Protein AF-A0A2V7GLA1-F1 (afdb_monomer_lite)

Structure (mmCIF, N/CA/C/O backbone):
data_AF-A0A2V7GLA1-F1
#
_entry.id   AF-A0A2V7GLA1-F1
#
loop_
_atom_site.group_PDB
_atom_site.id
_atom_site.type_symbol
_atom_site.label_atom_id
_atom_site.label_alt_id
_atom_site.label_comp_id
_atom_site.label_asym_id
_atom_site.label_entity_id
_atom_site.label_seq_id
_atom_site.pdbx_PDB_ins_code
_atom_site.Cartn_x
_atom_site.Cartn_y
_atom_site.Cartn_z
_atom_site.occupancy
_atom_site.B_iso_or_equiv
_atom_site.auth_seq_id
_atom_site.auth_comp_id
_atom_site.auth_asym_id
_atom_site.auth_atom_id
_atom_site.pdbx_PDB_model_num
ATOM 1 N N . MET A 1 1 ? 6.932 10.288 25.161 1.00 68.88 1 MET A N 1
ATOM 2 C CA . MET A 1 1 ? 7.244 11.330 26.151 1.00 68.88 1 MET A CA 1
ATOM 3 C C . MET A 1 1 ? 7.128 10.768 27.558 1.00 68.88 1 MET A C 1
ATOM 5 O O . MET A 1 1 ? 6.340 9.850 27.778 1.00 68.88 1 MET A O 1
ATOM 9 N N . CYS A 1 2 ? 7.901 11.312 28.491 1.00 70.06 2 CYS A N 1
ATOM 10 C CA . CYS A 1 2 ? 7.874 10.921 29.894 1.00 70.06 2 CYS A CA 1
ATOM 11 C C . CYS A 1 2 ? 6.612 11.414 30.596 1.00 70.06 2 CYS A C 1
ATOM 13 O O . CYS A 1 2 ? 6.339 12.617 30.627 1.00 70.06 2 CYS A O 1
ATOM 15 N N . VAL A 1 3 ? 5.863 10.483 31.183 1.00 75.56 3 VAL A N 1
ATOM 16 C CA . VAL A 1 3 ? 4.737 10.765 32.071 1.00 75.56 3 VAL A CA 1
ATOM 17 C C . VAL A 1 3 ? 5.233 10.663 33.508 1.00 75.56 3 VAL A C 1
ATOM 19 O O . VAL A 1 3 ? 5.469 9.574 34.035 1.00 75.56 3 VAL A O 1
ATOM 22 N N . GLY A 1 4 ? 5.417 11.830 34.123 1.00 68.12 4 GLY A N 1
ATOM 23 C CA . GLY A 1 4 ? 6.021 11.967 35.446 1.00 68.12 4 GLY A CA 1
ATOM 24 C C . GLY A 1 4 ? 7.553 11.956 35.421 1.00 68.12 4 GLY A C 1
ATOM 25 O O . GLY A 1 4 ? 8.177 11.864 34.363 1.00 68.12 4 GLY A O 1
ATOM 26 N N . GLY A 1 5 ? 8.146 12.068 36.609 1.00 74.38 5 GLY A N 1
ATOM 27 C CA . GLY A 1 5 ? 9.595 12.149 36.798 1.00 74.38 5 GLY A CA 1
ATOM 28 C C . GLY A 1 5 ? 10.203 13.515 36.469 1.00 74.38 5 GLY A C 1
ATOM 29 O O . GLY A 1 5 ? 9.518 14.445 36.040 1.00 74.38 5 GLY A O 1
ATOM 30 N N . SER A 1 6 ? 11.516 13.631 36.670 1.00 73.44 6 SER A N 1
ATOM 31 C CA . SER A 1 6 ? 12.275 14.878 36.463 1.00 73.44 6 SER A CA 1
ATOM 32 C C . SER A 1 6 ? 12.341 15.320 34.997 1.00 73.44 6 SER A C 1
ATOM 34 O O . SER A 1 6 ? 12.607 16.484 34.719 1.00 73.44 6 SER A O 1
ATOM 36 N N . ASN A 1 7 ? 12.065 14.398 34.070 1.00 55.84 7 ASN A N 1
ATOM 37 C CA . ASN A 1 7 ? 12.053 14.627 32.625 1.00 55.84 7 ASN A CA 1
ATOM 38 C C . ASN A 1 7 ? 10.624 14.666 32.051 1.00 55.84 7 ASN A C 1
ATOM 40 O O . ASN A 1 7 ? 10.439 14.420 30.860 1.00 55.84 7 ASN A O 1
ATOM 44 N N . ALA A 1 8 ? 9.606 14.940 32.878 1.00 61.25 8 ALA A N 1
ATOM 45 C CA . ALA A 1 8 ? 8.210 14.995 32.444 1.00 61.25 8 ALA A CA 1
ATOM 46 C C . ALA A 1 8 ? 8.025 15.906 31.213 1.00 61.25 8 ALA A C 1
ATOM 48 O O . ALA A 1 8 ? 8.490 17.043 31.189 1.00 61.25 8 ALA A O 1
ATOM 49 N N . GLY A 1 9 ? 7.346 15.391 30.183 1.00 48.53 9 GLY A N 1
ATOM 50 C CA . GLY A 1 9 ? 7.124 16.094 28.913 1.00 48.53 9 GLY A CA 1
ATOM 51 C C . GLY A 1 9 ? 8.254 15.971 27.880 1.00 48.53 9 GLY A C 1
ATOM 52 O O . GLY A 1 9 ? 8.037 16.304 26.718 1.00 48.53 9 GLY A O 1
ATOM 53 N N . LEU A 1 10 ? 9.428 15.437 28.239 1.00 49.00 10 LEU A N 1
ATOM 54 C CA . LEU A 1 10 ? 10.520 15.195 27.288 1.00 49.00 10 LEU A CA 1
ATOM 55 C C . LEU A 1 10 ? 10.332 13.879 26.520 1.00 49.00 10 LEU A C 1
ATOM 57 O O . LEU A 1 10 ? 9.675 12.942 26.986 1.00 49.00 10 LEU A O 1
ATOM 61 N N . GLY A 1 11 ? 10.895 13.814 25.310 1.00 52.03 11 GLY A N 1
ATOM 62 C CA . GLY A 1 11 ? 10.943 12.594 24.501 1.00 52.03 11 GLY A CA 1
ATOM 63 C C . GLY A 1 11 ? 11.682 11.466 25.226 1.00 52.03 11 GLY A C 1
ATOM 64 O O . GLY A 1 11 ? 12.613 11.716 25.982 1.00 52.03 11 GLY A O 1
ATOM 65 N N . CYS A 1 12 ? 11.246 10.229 25.014 1.00 56.47 12 CYS A N 1
ATOM 66 C CA . CYS A 1 12 ? 11.814 9.053 25.664 1.00 56.47 12 CYS A CA 1
ATOM 67 C C . CYS A 1 12 ? 11.643 7.836 24.757 1.00 56.47 12 CYS A C 1
ATOM 69 O O . CYS A 1 12 ? 10.681 7.776 23.984 1.00 56.47 12 CYS A O 1
ATOM 71 N N . THR A 1 13 ? 12.556 6.879 24.880 1.00 57.47 13 THR A N 1
ATOM 72 C CA . THR A 1 13 ? 12.498 5.592 24.175 1.00 57.47 13 THR A CA 1
ATOM 73 C C . THR A 1 13 ? 12.225 4.455 25.159 1.00 57.47 13 THR A C 1
ATOM 75 O O . THR A 1 13 ? 11.619 3.453 24.795 1.00 57.47 13 THR A O 1
ATOM 78 N N . THR A 1 14 ? 12.637 4.621 26.419 1.00 63.09 14 THR A N 1
ATOM 79 C CA . THR A 1 14 ? 12.420 3.668 27.514 1.00 63.09 14 THR A CA 1
ATOM 80 C C . THR A 1 14 ? 12.137 4.396 28.831 1.00 63.09 14 THR A C 1
ATOM 82 O O . THR A 1 14 ? 12.487 5.566 28.983 1.00 63.09 14 THR A O 1
ATOM 85 N N . ASP A 1 15 ? 11.531 3.717 29.813 1.00 70.12 15 ASP A N 1
ATOM 86 C CA . ASP A 1 15 ? 11.221 4.293 31.139 1.00 70.12 15 ASP A CA 1
ATOM 87 C C . ASP A 1 15 ? 12.460 4.853 31.859 1.00 70.12 15 ASP A C 1
ATOM 89 O O . ASP A 1 15 ? 12.358 5.804 32.634 1.00 70.12 15 ASP A O 1
ATOM 93 N N . ALA A 1 16 ? 13.645 4.305 31.569 1.00 75.44 16 ALA A N 1
ATOM 94 C CA . ALA A 1 16 ? 14.909 4.763 32.139 1.00 75.44 16 ALA A CA 1
ATOM 95 C C . ALA A 1 16 ? 15.241 6.218 31.759 1.00 75.44 16 ALA A C 1
ATOM 97 O O . ALA A 1 16 ? 15.854 6.938 32.550 1.00 75.44 16 ALA A O 1
ATOM 98 N N . ASP A 1 17 ? 14.768 6.680 30.599 1.00 67.06 17 ASP A N 1
ATOM 99 C CA . ASP A 1 17 ? 14.947 8.060 30.135 1.00 67.06 17 ASP A CA 1
ATOM 100 C C . ASP A 1 17 ? 14.122 9.052 30.976 1.00 67.06 17 ASP A C 1
ATOM 102 O O . ASP A 1 17 ? 14.386 10.256 30.992 1.00 67.06 17 ASP A O 1
ATOM 106 N N . CYS A 1 18 ? 13.134 8.544 31.719 1.00 62.94 18 CYS A N 1
ATOM 107 C CA . CYS A 1 18 ? 12.130 9.335 32.412 1.00 62.94 18 CYS A CA 1
ATOM 108 C C . CYS A 1 18 ? 12.375 9.533 33.903 1.00 62.94 18 CYS A C 1
ATOM 110 O O . CYS A 1 18 ? 11.461 9.987 34.578 1.00 62.94 18 CYS A O 1
ATOM 112 N N . GLN A 1 19 ? 13.579 9.240 34.413 1.00 76.19 19 GLN A N 1
ATOM 113 C CA . GLN A 1 19 ? 14.076 9.589 35.760 1.00 76.19 19 GLN A CA 1
ATOM 114 C C . GLN A 1 19 ? 12.966 9.778 36.821 1.00 76.19 19 GLN A C 1
ATOM 116 O O . GLN A 1 19 ? 12.700 10.891 37.284 1.00 76.19 19 GLN A O 1
ATOM 121 N N . GLY A 1 20 ? 12.283 8.678 37.163 1.00 70.31 20 GLY A N 1
ATOM 122 C CA . GLY A 1 20 ? 11.154 8.662 38.107 1.00 70.31 20 GLY A CA 1
ATOM 123 C C . GLY A 1 20 ? 9.754 8.722 37.474 1.00 70.31 20 GLY A C 1
ATOM 124 O O . GLY A 1 20 ? 8.773 8.864 38.198 1.00 70.31 20 GLY A O 1
ATOM 125 N N . GLY A 1 21 ? 9.654 8.618 36.150 1.00 77.44 21 GLY A N 1
ATOM 126 C CA . GLY A 1 21 ? 8.416 8.539 35.374 1.00 77.44 21 GLY A CA 1
ATOM 127 C C . GLY A 1 21 ? 8.359 7.301 34.481 1.00 77.44 21 GLY A C 1
ATOM 128 O O . GLY A 1 21 ? 9.289 6.501 34.444 1.00 77.44 21 GLY A O 1
ATOM 129 N N . THR A 1 22 ? 7.259 7.161 33.744 1.00 75.50 22 THR A N 1
ATOM 130 C CA . THR A 1 22 ? 7.084 6.112 32.725 1.00 75.50 22 THR A CA 1
ATOM 131 C C . THR A 1 22 ? 7.216 6.711 31.335 1.00 75.50 22 THR A C 1
ATOM 133 O O . THR A 1 22 ? 6.679 7.782 31.040 1.00 75.50 22 THR A O 1
ATOM 136 N N . CYS A 1 23 ? 7.943 6.028 30.466 1.00 59.75 23 CYS A N 1
ATOM 137 C CA . CYS A 1 23 ? 8.051 6.386 29.076 1.00 59.75 23 CYS A CA 1
ATOM 138 C C . CYS A 1 23 ? 6.861 5.847 28.302 1.00 59.75 23 CYS A C 1
ATOM 140 O O . CYS A 1 23 ? 6.688 4.647 28.108 1.00 59.75 23 CYS A O 1
ATOM 142 N N . ARG A 1 24 ? 6.059 6.768 27.778 1.00 66.50 24 ARG A N 1
ATOM 143 C CA . ARG A 1 24 ? 5.068 6.436 26.762 1.00 66.50 24 ARG A CA 1
ATOM 144 C C . ARG A 1 24 ? 5.698 6.702 25.409 1.00 66.50 24 ARG A C 1
ATOM 146 O O . ARG A 1 24 ? 5.876 7.868 25.044 1.00 66.50 24 ARG A O 1
ATOM 153 N N . THR A 1 25 ? 6.075 5.654 24.681 1.00 48.81 25 THR A N 1
ATOM 154 C CA . THR A 1 25 ? 6.610 5.741 23.314 1.00 48.81 25 THR A CA 1
ATOM 155 C C . THR A 1 25 ? 5.490 6.109 22.347 1.00 48.81 25 THR A C 1
ATOM 157 O O . THR A 1 25 ? 4.971 5.317 21.571 1.00 48.81 25 THR A O 1
ATOM 160 N N . LEU A 1 26 ? 5.097 7.372 22.424 1.00 46.88 26 LEU A N 1
ATOM 161 C CA . LEU A 1 26 ? 4.242 8.018 21.454 1.00 46.88 26 LEU A CA 1
ATOM 162 C C . LEU A 1 26 ? 5.047 8.165 20.166 1.00 46.88 26 LEU A C 1
ATOM 164 O O . LEU A 1 26 ? 5.635 9.215 19.910 1.00 46.88 26 LEU A O 1
ATOM 168 N N . ILE A 1 27 ? 5.014 7.148 19.310 1.00 47.16 27 ILE A N 1
ATOM 169 C CA . ILE A 1 27 ? 4.865 7.457 17.892 1.00 47.16 27 ILE A CA 1
ATOM 170 C C . ILE A 1 27 ? 3.457 8.053 17.794 1.00 47.16 27 ILE A C 1
ATOM 172 O O . ILE A 1 27 ? 2.490 7.360 17.506 1.00 47.16 27 ILE A O 1
ATOM 176 N N . GLN A 1 28 ? 3.313 9.331 18.148 1.00 46.75 28 GLN A N 1
ATOM 177 C CA . GLN A 1 28 ? 2.111 10.098 17.857 1.00 46.75 28 GLN A CA 1
ATOM 178 C C . GLN A 1 28 ? 2.522 11.100 16.781 1.00 46.75 28 GLN A C 1
ATOM 180 O O . GLN A 1 28 ? 2.906 12.227 17.090 1.00 46.75 28 GLN A O 1
ATOM 185 N N . PRO A 1 29 ? 2.567 10.650 15.513 1.00 48.03 29 PRO A N 1
ATOM 186 C CA . PRO A 1 29 ? 3.169 11.407 14.425 1.00 48.03 29 PRO A CA 1
ATOM 187 C C . PRO A 1 29 ? 2.307 12.604 14.006 1.00 48.03 29 PRO A C 1
ATOM 189 O O . PRO A 1 29 ? 2.792 13.465 13.274 1.00 48.03 29 PRO A O 1
ATOM 192 N N . CYS A 1 30 ? 1.071 12.714 14.511 1.00 56.19 30 CYS A N 1
ATOM 193 C CA . CYS A 1 30 ? 0.232 13.887 14.303 1.00 56.19 30 CYS A CA 1
ATOM 194 C C . CYS A 1 30 ? -0.265 14.473 15.639 1.00 56.19 30 CYS A C 1
ATOM 196 O O . CYS A 1 30 ? -0.464 13.741 16.615 1.00 56.19 30 CYS A O 1
ATOM 198 N N . PRO A 1 31 ? -0.497 15.792 15.693 1.00 66.06 31 PRO A N 1
ATOM 199 C CA . PRO A 1 31 ? -1.112 16.442 16.841 1.00 66.06 31 PRO A CA 1
ATOM 200 C C . PRO A 1 31 ? -2.480 15.841 17.206 1.00 66.06 31 PRO A C 1
ATOM 202 O O . PRO A 1 31 ? -3.269 15.444 16.344 1.00 66.06 31 PRO A O 1
ATOM 205 N N . ILE A 1 32 ? -2.773 15.766 18.504 1.00 69.75 32 ILE A N 1
ATOM 206 C CA . ILE A 1 32 ? -4.071 15.309 19.017 1.00 69.75 32 ILE A CA 1
ATOM 207 C C . ILE A 1 32 ? -4.946 16.485 19.401 1.00 69.75 32 ILE A C 1
ATOM 209 O O . ILE A 1 32 ? -4.456 17.536 19.811 1.00 69.75 32 ILE A O 1
ATOM 213 N N . CYS A 1 33 ? -6.252 16.251 19.330 1.00 70.38 33 CYS A N 1
ATOM 214 C CA . CYS A 1 33 ? -7.207 17.079 20.035 1.00 70.38 33 CYS A CA 1
ATOM 215 C C . CYS A 1 33 ? -7.353 16.563 21.463 1.00 70.38 33 CYS A C 1
ATOM 217 O O . CYS A 1 33 ? -7.830 15.445 21.682 1.00 70.38 33 CYS A O 1
ATOM 219 N N . ASN A 1 34 ? -6.937 17.365 22.431 1.00 69.62 34 ASN A N 1
ATOM 220 C CA . ASN A 1 34 ? -7.008 17.001 23.831 1.00 69.62 34 ASN A CA 1
ATOM 221 C C . ASN A 1 34 ? -8.464 16.988 24.299 1.00 69.62 34 ASN A C 1
ATOM 223 O O . ASN A 1 34 ? -9.161 18.001 24.258 1.00 69.62 34 ASN A O 1
ATOM 227 N N . ALA A 1 35 ? -8.932 15.839 24.781 1.00 65.31 35 ALA A N 1
ATOM 228 C CA . ALA A 1 35 ? -10.316 15.691 25.217 1.00 65.31 35 ALA A CA 1
ATOM 229 C C . ALA A 1 35 ? -10.671 16.529 26.461 1.00 65.31 35 ALA A C 1
ATOM 231 O O . ALA A 1 35 ? -11.848 16.804 26.680 1.00 65.31 35 ALA A O 1
ATOM 232 N N . ALA A 1 36 ? -9.687 16.935 27.271 1.00 67.31 36 ALA A N 1
ATOM 233 C CA . ALA A 1 36 ? -9.908 17.759 28.457 1.00 67.31 36 ALA A CA 1
ATOM 234 C C . ALA A 1 36 ? -9.980 19.256 28.126 1.00 67.31 36 ALA A C 1
ATOM 236 O O . ALA A 1 36 ? -10.796 19.968 28.706 1.00 67.31 36 ALA A O 1
ATOM 237 N N . THR A 1 37 ? -9.150 19.737 27.198 1.00 71.88 37 THR A N 1
ATOM 238 C CA . THR A 1 37 ? -9.088 21.166 26.843 1.00 71.88 37 THR A CA 1
ATOM 239 C C . THR A 1 37 ? -9.876 21.505 25.577 1.00 71.88 37 THR A C 1
ATOM 241 O O . THR A 1 37 ? -10.136 22.677 25.326 1.00 71.88 37 THR A O 1
ATOM 244 N N . SER A 1 38 ? -10.294 20.498 24.799 1.00 75.31 38 SER A N 1
ATOM 245 C CA . SER A 1 38 ? -10.874 20.659 23.454 1.00 75.31 38 SER A CA 1
ATOM 246 C C . SER A 1 38 ? -9.998 21.518 22.534 1.00 75.31 38 SER A C 1
ATOM 248 O O . SER A 1 38 ? -10.507 22.266 21.698 1.00 75.31 38 SER A O 1
ATOM 250 N N . ALA A 1 39 ? -8.677 21.426 22.717 1.00 75.81 39 ALA A N 1
ATOM 251 C CA . ALA A 1 39 ? -7.679 22.173 21.967 1.00 75.81 39 ALA A CA 1
ATOM 252 C C . ALA A 1 39 ? -6.570 21.253 21.438 1.00 75.81 39 ALA A C 1
ATOM 254 O O . ALA A 1 39 ? -6.338 20.166 21.977 1.00 75.81 39 ALA A O 1
ATOM 255 N N . CYS A 1 40 ? -5.911 21.671 20.359 1.00 72.81 40 CYS A N 1
ATOM 256 C CA . CYS A 1 40 ? -4.818 20.904 19.772 1.00 72.81 40 CYS A CA 1
ATOM 257 C C . CYS A 1 40 ? -3.540 21.018 20.606 1.00 72.81 40 CYS A C 1
ATOM 259 O O . CYS A 1 40 ? -3.059 22.126 20.845 1.00 72.81 40 CYS A O 1
ATOM 261 N N . ASP A 1 41 ? -2.933 19.880 20.943 1.00 70.56 41 ASP A N 1
ATOM 262 C CA . ASP A 1 41 ? -1.672 19.810 21.704 1.00 70.56 41 ASP A CA 1
ATOM 263 C C . ASP A 1 41 ? -0.423 19.907 20.793 1.00 70.56 41 ASP A C 1
ATOM 265 O O . ASP A 1 41 ? 0.652 19.409 21.129 1.00 70.56 41 ASP A O 1
ATOM 269 N N . GLY A 1 42 ? -0.558 20.501 19.600 1.00 68.12 42 GLY A N 1
ATOM 270 C CA . GLY A 1 42 ? 0.562 20.757 18.692 1.00 68.12 42 GLY A CA 1
ATOM 271 C C . GLY A 1 42 ? 0.165 21.056 17.244 1.00 68.12 42 GLY A C 1
ATOM 272 O O . GLY A 1 42 ? -1.011 21.058 16.874 1.00 68.12 42 GLY A O 1
ATOM 273 N N . GLY A 1 43 ? 1.182 21.266 16.404 1.00 65.69 43 GLY A N 1
ATOM 274 C CA . GLY A 1 43 ? 1.023 21.598 14.986 1.00 65.69 43 GLY A CA 1
ATOM 275 C C . GLY A 1 43 ? 0.624 23.058 14.741 1.00 65.69 43 GLY A C 1
ATOM 276 O O . GLY A 1 43 ? 0.601 23.864 15.665 1.00 65.69 43 GLY A O 1
ATOM 277 N N . PRO A 1 44 ? 0.297 23.430 13.491 1.00 69.06 44 PRO A N 1
ATOM 278 C CA . PRO A 1 44 ? -0.098 24.797 13.139 1.00 69.06 44 PRO A CA 1
ATOM 279 C C . PRO A 1 44 ? -1.351 25.303 13.866 1.00 69.06 44 PRO A C 1
ATOM 281 O O . PRO A 1 44 ? -1.559 26.510 13.941 1.00 69.06 44 PRO A O 1
ATOM 284 N N . ASN A 1 45 ? -2.166 24.384 14.392 1.00 68.56 45 ASN A N 1
ATOM 285 C CA . ASN A 1 45 ? -3.386 24.687 15.134 1.00 68.56 45 ASN A CA 1
ATOM 286 C C . ASN A 1 45 ? -3.202 24.566 16.656 1.00 68.56 45 ASN A C 1
ATOM 288 O O . ASN A 1 45 ? -4.200 24.453 17.359 1.00 68.56 45 ASN A O 1
ATOM 292 N N . GLU A 1 46 ? -1.970 24.563 17.179 1.00 74.75 46 GLU A N 1
ATOM 293 C CA . GLU A 1 46 ? -1.716 24.489 18.624 1.00 74.75 46 GLU A CA 1
ATOM 294 C C . GLU A 1 46 ? -2.571 25.503 19.407 1.00 74.75 46 GLU A C 1
ATOM 296 O O . GLU A 1 46 ? -2.618 26.691 19.083 1.00 74.75 46 GLU A O 1
ATOM 301 N N . GLY A 1 47 ? -3.296 25.015 20.419 1.00 70.00 47 GLY A N 1
ATOM 302 C CA . GLY A 1 47 ? -4.199 25.822 21.243 1.00 70.00 47 GLY A CA 1
ATOM 303 C C . GLY A 1 47 ? -5.521 26.236 20.578 1.00 70.00 47 GLY A C 1
ATOM 304 O O . GLY A 1 47 ? -6.380 26.801 21.257 1.00 70.00 47 GLY A O 1
ATOM 305 N N . LEU A 1 48 ? -5.728 25.950 19.288 1.00 77.75 48 LEU A N 1
ATOM 306 C CA . LEU A 1 48 ? -7.007 26.181 18.616 1.00 77.75 48 LEU A CA 1
ATOM 307 C C . LEU A 1 48 ? -8.018 25.091 18.962 1.00 77.75 48 LEU A C 1
ATOM 309 O O . LEU A 1 48 ? -7.663 23.948 19.255 1.00 77.75 48 LEU A O 1
ATOM 313 N N . THR A 1 49 ? -9.295 25.468 18.912 1.00 80.25 49 THR A N 1
ATOM 314 C CA . THR A 1 49 ? -10.414 24.579 19.221 1.00 80.25 49 THR A CA 1
ATOM 315 C C . THR A 1 49 ? -10.485 23.423 18.229 1.00 80.25 49 THR A C 1
ATOM 317 O O . THR A 1 49 ? -10.393 23.627 17.021 1.00 80.25 49 THR A O 1
ATOM 320 N N . CYS A 1 50 ? -10.700 22.218 18.741 1.00 72.56 50 CYS A N 1
ATOM 321 C CA . CYS A 1 50 ? -10.798 20.997 17.954 1.00 72.56 50 CYS A CA 1
ATOM 322 C C . CYS A 1 50 ? -11.857 20.055 18.533 1.00 72.56 50 CYS A C 1
ATOM 324 O O . CYS A 1 50 ? -12.267 20.178 19.690 1.00 72.56 50 CYS A O 1
ATOM 326 N N . THR A 1 51 ? -12.272 19.073 17.737 1.00 74.62 51 THR A N 1
ATOM 327 C CA . THR A 1 51 ? -13.189 18.014 18.153 1.00 74.62 51 THR A CA 1
ATOM 328 C C . THR A 1 51 ? -12.407 16.723 18.424 1.00 74.62 51 THR A C 1
ATOM 330 O O . THR A 1 51 ? -11.724 16.207 17.530 1.00 74.62 51 THR A O 1
ATOM 333 N N . PRO A 1 52 ? -12.482 16.152 19.639 1.00 63.41 52 PRO A N 1
ATOM 334 C CA . PRO A 1 52 ? -11.871 14.857 19.928 1.00 63.41 52 PRO A CA 1
ATOM 335 C C . PRO A 1 52 ? -12.560 13.731 19.139 1.00 63.41 52 PRO A C 1
ATOM 337 O O . PRO A 1 52 ? -13.776 13.562 19.230 1.00 63.41 52 PRO A O 1
ATOM 340 N N . VAL A 1 53 ? -11.787 12.936 18.387 1.00 56.00 53 VAL A N 1
ATOM 341 C CA . VAL A 1 53 ? -12.313 11.895 17.471 1.00 56.00 53 VAL A CA 1
ATOM 342 C C . VAL A 1 53 ? -12.854 10.664 18.221 1.00 56.00 53 VAL A C 1
ATOM 344 O O . VAL A 1 53 ? -13.711 9.947 17.712 1.00 56.00 53 VAL A O 1
ATOM 347 N N . VAL A 1 54 ? -12.445 10.445 19.476 1.00 53.03 54 VAL A N 1
ATOM 348 C CA . VAL A 1 54 ? -13.074 9.473 20.387 1.00 53.03 54 VAL A CA 1
ATOM 349 C C . VAL A 1 54 ? -13.229 10.064 21.785 1.00 53.03 54 VAL A C 1
ATOM 351 O O . VAL A 1 54 ? -12.325 10.697 22.321 1.00 53.03 54 VAL A O 1
ATOM 354 N N . LYS A 1 55 ? -14.381 9.801 22.413 1.00 44.31 55 LYS A N 1
ATOM 355 C CA . LYS A 1 55 ? -14.643 10.136 23.826 1.00 44.31 55 LYS A CA 1
ATOM 356 C C . LYS A 1 55 ? -14.005 9.143 24.811 1.00 44.31 55 LYS A C 1
ATOM 358 O O . LYS A 1 55 ? -14.095 9.352 26.017 1.00 44.31 55 LYS A O 1
ATOM 363 N N . LYS A 1 56 ? -13.398 8.050 24.325 1.00 43.34 56 LYS A N 1
ATOM 364 C CA . LYS A 1 56 ? -12.787 6.996 25.148 1.00 43.34 56 LYS A CA 1
ATOM 365 C C . LYS A 1 56 ? -11.396 6.634 24.599 1.00 43.34 56 LYS A C 1
ATOM 367 O O . LYS A 1 56 ? -11.315 6.326 23.412 1.00 43.34 56 LYS A O 1
ATOM 372 N N . PRO A 1 57 ? -10.332 6.644 25.423 1.00 49.38 57 PRO A N 1
ATOM 373 C CA . PRO A 1 57 ? -8.994 6.238 24.994 1.00 49.38 57 PRO A CA 1
ATOM 374 C C . PRO A 1 57 ? -8.975 4.765 24.563 1.00 49.38 57 PRO A C 1
ATOM 376 O O . PRO A 1 57 ? -9.558 3.925 25.257 1.00 49.38 57 PRO A O 1
ATOM 379 N N . LEU A 1 58 ? -8.264 4.429 23.482 1.00 43.50 58 LEU A N 1
ATOM 380 C CA . LEU A 1 58 ? -7.809 3.055 23.251 1.00 43.50 58 LEU A CA 1
ATOM 381 C C . LEU A 1 58 ? -6.461 2.905 23.962 1.00 43.50 58 LEU A C 1
ATOM 383 O O . LEU A 1 58 ? -5.502 3.576 23.608 1.00 43.50 58 LEU A O 1
ATOM 387 N N . ASN A 1 59 ? -6.390 2.068 25.000 1.00 39.88 59 ASN A N 1
ATOM 388 C CA . ASN A 1 59 ? -5.165 1.817 25.779 1.00 39.88 59 ASN A CA 1
ATOM 389 C C . ASN A 1 59 ? -4.483 3.075 26.369 1.00 39.88 59 ASN A C 1
ATOM 391 O O . ASN A 1 59 ? -3.283 3.075 26.623 1.00 39.88 59 ASN A O 1
ATOM 395 N N . GLY A 1 60 ? -5.249 4.141 26.623 1.00 43.44 60 GLY A N 1
ATOM 396 C CA . GLY A 1 60 ? -4.722 5.407 27.150 1.00 43.44 60 GLY A CA 1
ATOM 397 C C . GLY A 1 60 ? -4.253 6.400 26.081 1.00 43.44 60 GLY A C 1
ATOM 398 O O . GLY A 1 60 ? -3.880 7.513 26.439 1.00 43.44 60 GLY A O 1
ATOM 399 N N . ASP A 1 61 ? -4.332 6.039 24.797 1.00 46.59 61 ASP A N 1
ATOM 400 C CA . ASP A 1 61 ? -4.034 6.913 23.663 1.00 46.59 61 ASP A CA 1
ATOM 401 C C . ASP A 1 61 ? -5.308 7.395 22.962 1.00 46.59 61 ASP A C 1
ATOM 403 O O . ASP A 1 61 ? -6.301 6.668 22.827 1.00 46.59 61 ASP A O 1
ATOM 407 N N . LEU A 1 62 ? -5.281 8.660 22.540 1.00 51.72 62 LEU A N 1
ATOM 408 C CA . LEU A 1 62 ? -6.305 9.262 21.695 1.00 51.72 62 LEU A CA 1
ATOM 409 C C . LEU A 1 62 ? -5.772 9.289 20.250 1.00 51.72 62 LEU A C 1
ATOM 411 O O . LEU A 1 62 ? -4.644 9.730 20.037 1.00 51.72 62 LEU A O 1
ATOM 415 N N . PRO A 1 63 ? -6.549 8.838 19.250 1.00 54.16 63 PRO A N 1
ATOM 416 C CA . PRO A 1 63 ? -6.184 8.973 17.851 1.00 54.16 63 PRO A CA 1
ATOM 417 C C . PRO A 1 63 ? -6.008 10.449 17.481 1.00 54.16 63 PRO A C 1
ATOM 419 O O . PRO A 1 63 ? -6.673 11.341 18.015 1.00 54.16 63 PRO A O 1
ATOM 422 N N . THR A 1 64 ? -5.106 10.687 16.538 1.00 52.66 64 THR A N 1
ATOM 423 C CA . THR A 1 64 ? -4.803 11.999 15.966 1.00 52.66 64 THR A CA 1
ATOM 424 C C . THR A 1 64 ? -6.071 12.659 15.426 1.00 52.66 64 THR A C 1
ATOM 426 O O . THR A 1 64 ? -6.865 11.996 14.755 1.00 52.66 64 THR A O 1
ATOM 429 N N . SER A 1 65 ? -6.279 13.948 15.705 1.00 58.66 65 SER A N 1
ATOM 430 C CA . SER A 1 65 ? -7.474 14.651 15.222 1.00 58.66 65 SER A CA 1
ATOM 431 C C . SER A 1 65 ? -7.225 15.268 13.851 1.00 58.66 65 SER A C 1
ATOM 433 O O . SER A 1 65 ? -6.187 15.886 13.629 1.00 58.66 65 SER A O 1
ATOM 435 N N . HIS A 1 66 ? -8.203 15.154 12.949 1.00 61.34 66 HIS A N 1
ATOM 436 C CA . HIS A 1 66 ? -8.189 15.875 11.672 1.00 61.34 66 HIS A CA 1
ATOM 437 C C . HIS A 1 66 ? -8.174 17.401 11.855 1.00 61.34 66 HIS A C 1
ATOM 439 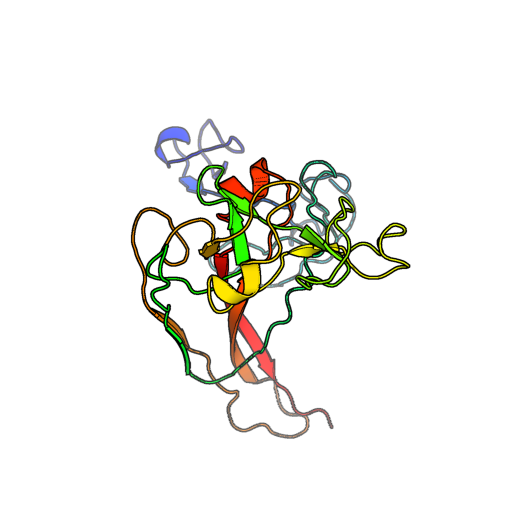O O . HIS A 1 66 ? -7.670 18.108 10.986 1.00 61.34 66 HIS A O 1
ATOM 445 N N . ASP A 1 67 ? -8.669 17.896 12.992 1.00 64.81 67 ASP A N 1
ATOM 446 C CA . ASP A 1 67 ? -8.701 19.323 13.327 1.00 64.81 67 ASP A CA 1
ATOM 447 C C . ASP A 1 67 ? -7.325 19.859 13.764 1.00 64.81 67 ASP A C 1
ATOM 449 O O . ASP A 1 67 ? -7.108 21.072 13.816 1.00 64.81 67 ASP A O 1
ATOM 453 N N . CYS A 1 68 ? -6.381 18.959 14.053 1.00 70.50 68 CYS A N 1
ATOM 454 C CA . CYS A 1 68 ? -5.032 19.274 14.503 1.00 70.50 68 CYS A CA 1
ATOM 455 C C . CYS A 1 68 ? -4.015 18.773 13.462 1.00 70.50 68 CYS A C 1
ATOM 457 O O . CYS A 1 68 ? -3.373 17.738 13.661 1.00 70.50 68 CYS A O 1
ATOM 459 N N . PRO A 1 69 ? -3.891 19.461 12.309 1.00 61.94 69 PRO A N 1
ATOM 460 C CA . PRO A 1 69 ? -3.056 18.998 11.214 1.00 61.94 69 PRO A CA 1
ATOM 461 C C . PRO A 1 69 ? -1.585 18.932 11.644 1.00 61.94 69 PRO A C 1
ATOM 463 O O . PRO A 1 69 ? -1.118 19.798 12.390 1.00 61.94 69 PRO A O 1
ATOM 466 N N . PRO A 1 70 ? -0.815 17.943 11.161 1.00 60.00 70 PRO A N 1
ATOM 467 C CA . PRO A 1 70 ? 0.627 17.960 11.345 1.00 60.00 70 PRO A CA 1
ATOM 468 C C . PRO A 1 70 ? 1.245 19.189 10.649 1.00 60.00 70 PRO A C 1
ATOM 470 O O . PRO A 1 70 ? 0.656 19.732 9.704 1.00 60.00 70 PRO A O 1
ATOM 473 N N . PRO A 1 71 ? 2.439 19.642 11.084 1.00 58.97 71 PRO A N 1
ATOM 474 C CA . PRO A 1 71 ? 3.195 20.673 10.379 1.00 58.97 71 PRO A CA 1
ATOM 475 C C . PRO A 1 71 ? 3.297 20.350 8.878 1.00 58.97 71 PRO A C 1
ATOM 477 O O . PRO A 1 71 ? 3.463 19.178 8.544 1.00 58.97 71 PRO A O 1
ATOM 480 N N . PRO A 1 72 ? 3.250 21.334 7.959 1.00 54.38 72 PRO A N 1
ATOM 481 C CA . PRO A 1 72 ? 3.221 21.074 6.514 1.00 54.38 72 PRO A CA 1
ATOM 482 C C . PRO A 1 72 ? 4.382 20.215 5.994 1.00 54.38 72 PRO A C 1
ATOM 484 O O . PRO A 1 72 ? 4.208 19.475 5.035 1.00 54.38 72 PRO A O 1
ATOM 487 N N . ALA A 1 73 ? 5.547 20.271 6.649 1.00 52.25 73 ALA A N 1
ATOM 488 C CA . ALA A 1 73 ? 6.700 19.424 6.332 1.00 52.25 73 ALA A CA 1
ATOM 489 C C . ALA A 1 73 ? 6.474 17.926 6.637 1.00 52.25 73 ALA A C 1
ATOM 491 O O . ALA A 1 73 ? 7.134 17.078 6.045 1.00 52.25 73 ALA A O 1
ATOM 492 N N . ASN A 1 74 ? 5.524 17.615 7.524 1.00 50.12 74 ASN A N 1
ATOM 493 C CA . ASN A 1 74 ? 5.170 16.271 7.985 1.00 50.12 74 ASN A CA 1
ATOM 494 C C . ASN A 1 74 ? 3.742 15.874 7.559 1.00 50.12 74 ASN A C 1
ATOM 496 O O . ASN A 1 74 ? 3.255 14.811 7.936 1.00 50.12 74 ASN A O 1
ATOM 500 N N . ASN A 1 75 ? 3.046 16.730 6.803 1.00 53.50 75 ASN A N 1
ATOM 501 C CA . ASN A 1 75 ? 1.718 16.449 6.281 1.00 53.50 75 ASN A CA 1
ATOM 502 C C . ASN A 1 75 ? 1.849 15.802 4.900 1.00 53.50 75 ASN A C 1
ATOM 504 O O . ASN A 1 75 ? 2.146 16.469 3.912 1.00 53.50 75 ASN A O 1
ATOM 508 N N . LEU A 1 76 ? 1.626 14.491 4.840 1.00 51.47 76 LEU A N 1
ATOM 509 C CA . LEU A 1 76 ? 1.751 13.704 3.610 1.00 51.47 76 LEU A CA 1
ATOM 510 C C . LEU A 1 76 ? 0.556 13.851 2.665 1.00 51.47 76 LEU A C 1
ATOM 512 O O . LEU A 1 76 ? 0.543 13.263 1.584 1.00 51.47 76 LEU A O 1
ATOM 516 N N . GLY A 1 77 ? -0.431 14.660 3.056 1.00 52.91 77 GLY A N 1
ATOM 517 C CA . GLY A 1 77 ? -1.723 14.721 2.398 1.00 52.91 77 GLY A CA 1
ATOM 518 C C . GLY A 1 77 ? -2.586 13.507 2.740 1.00 52.91 77 GLY A C 1
ATOM 519 O O . GLY A 1 77 ? -2.161 12.561 3.403 1.00 52.91 77 GLY A O 1
ATOM 520 N N . ALA A 1 78 ? -3.838 13.539 2.292 1.00 51.12 78 ALA A N 1
ATOM 521 C CA . ALA A 1 78 ? -4.705 12.375 2.374 1.00 51.12 78 ALA A CA 1
ATOM 522 C C . ALA A 1 78 ? -4.264 11.365 1.307 1.00 51.12 78 ALA A C 1
ATOM 524 O O . ALA A 1 78 ? -4.503 11.582 0.119 1.00 51.12 78 ALA A O 1
ATOM 525 N N . LEU A 1 79 ? -3.628 10.266 1.717 1.00 57.00 79 LEU A N 1
ATOM 526 C CA . LEU A 1 79 ? -3.493 9.098 0.852 1.00 57.00 79 LEU A CA 1
ATOM 527 C C . LEU A 1 79 ? -4.894 8.494 0.691 1.00 57.00 79 LEU A C 1
ATOM 529 O O . LEU A 1 79 ? -5.476 8.071 1.693 1.00 57.00 79 LEU A O 1
ATOM 533 N N . PRO A 1 80 ? -5.478 8.466 -0.521 1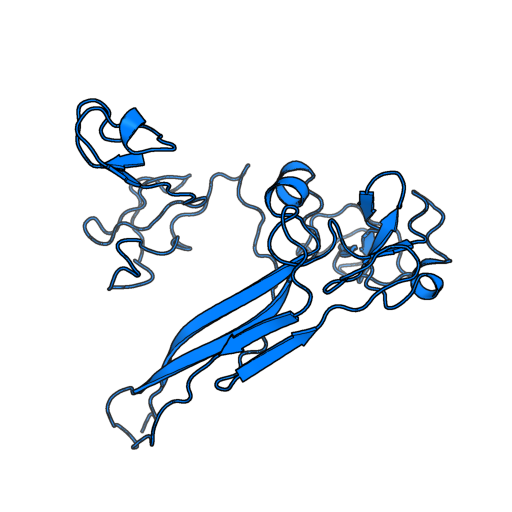.00 55.00 80 PRO A N 1
ATOM 534 C CA . PRO A 1 80 ? -6.772 7.836 -0.728 1.00 55.00 80 PRO A CA 1
ATOM 535 C C . PRO A 1 80 ? -6.599 6.319 -0.611 1.00 55.00 80 PRO A C 1
ATOM 537 O O . PRO A 1 80 ? -6.326 5.625 -1.588 1.00 55.00 80 PRO A O 1
ATOM 540 N N . ILE A 1 81 ? -6.721 5.807 0.611 1.00 64.50 81 ILE A N 1
ATOM 541 C CA . ILE A 1 81 ? -6.714 4.379 0.902 1.00 64.50 81 ILE A CA 1
ATOM 542 C C . ILE A 1 81 ? -8.169 3.926 0.897 1.00 64.50 81 ILE A C 1
ATOM 544 O O . ILE A 1 81 ? -8.947 4.267 1.787 1.00 64.50 81 ILE A O 1
ATOM 548 N N . ALA A 1 82 ? -8.556 3.173 -0.128 1.00 65.25 82 ALA A N 1
ATOM 549 C CA . ALA A 1 82 ? -9.866 2.544 -0.150 1.00 65.25 82 ALA A CA 1
ATOM 550 C C . ALA A 1 82 ? -9.856 1.340 0.803 1.00 65.25 82 ALA A C 1
ATOM 552 O O . ALA A 1 82 ? -9.250 0.311 0.504 1.00 65.25 82 ALA A O 1
ATOM 553 N N . PHE A 1 83 ? -10.521 1.469 1.952 1.00 74.94 83 PHE A N 1
ATOM 554 C CA . PHE A 1 83 ? -10.755 0.340 2.847 1.00 74.94 83 PHE A CA 1
ATOM 555 C C . PHE A 1 83 ? -11.917 -0.498 2.319 1.00 74.94 83 PHE A C 1
ATOM 557 O O . PHE A 1 83 ? -13.035 -0.002 2.173 1.00 74.94 83 PHE A O 1
ATOM 564 N N . VAL A 1 84 ? -11.663 -1.779 2.064 1.00 81.38 84 VAL A N 1
ATOM 565 C CA . VAL A 1 84 ? -12.724 -2.759 1.827 1.00 81.38 84 VAL A CA 1
ATOM 566 C C . VAL A 1 84 ? -12.988 -3.427 3.167 1.00 81.38 84 VAL A C 1
ATOM 568 O O . VAL A 1 84 ? -12.292 -4.359 3.557 1.00 81.38 84 VAL A O 1
ATOM 571 N N . LEU A 1 85 ? -13.934 -2.856 3.909 1.00 85.44 85 LEU A N 1
ATOM 572 C CA . LEU A 1 85 ? -14.237 -3.256 5.277 1.00 85.44 85 LEU A CA 1
ATOM 573 C C . LEU A 1 85 ? -15.075 -4.540 5.305 1.00 85.44 85 LEU A C 1
ATOM 575 O O . LEU A 1 85 ? -16.152 -4.589 4.714 1.00 85.44 85 LEU A O 1
ATOM 579 N N . ASP A 1 86 ? -14.604 -5.541 6.045 1.00 88.81 86 ASP A N 1
ATOM 580 C CA . ASP A 1 86 ? -15.296 -6.806 6.297 1.00 88.81 86 ASP A CA 1
ATOM 581 C C . ASP A 1 86 ? -15.543 -6.989 7.802 1.00 88.81 86 ASP A C 1
ATOM 583 O O . ASP A 1 86 ? -14.781 -6.505 8.633 1.00 88.81 86 ASP A O 1
ATOM 587 N N . SER A 1 87 ? -16.624 -7.669 8.175 1.00 88.44 87 SER A N 1
ATOM 588 C CA . SER A 1 87 ? -16.946 -7.959 9.581 1.00 88.44 87 SER A CA 1
ATOM 589 C C . SER A 1 87 ? -16.569 -9.379 10.017 1.00 88.44 87 SER A C 1
ATOM 591 O O . SER A 1 87 ? -16.693 -9.712 11.192 1.00 88.44 87 SER A O 1
ATOM 593 N N . GLY A 1 88 ? -16.122 -10.219 9.085 1.00 88.25 88 GLY A N 1
ATOM 594 C CA . GLY A 1 88 ? -15.591 -11.554 9.317 1.00 88.25 88 GLY A CA 1
ATOM 595 C C . GLY A 1 88 ? -14.063 -11.585 9.355 1.00 88.25 88 GLY A C 1
ATOM 596 O O . GLY A 1 88 ? -13.388 -10.564 9.484 1.00 88.25 88 GLY A O 1
ATOM 597 N N . THR A 1 89 ? -13.507 -12.792 9.264 1.00 90.75 89 THR A N 1
ATOM 598 C CA . THR A 1 89 ? -12.060 -12.993 9.142 1.00 90.75 89 THR A CA 1
ATOM 599 C C . THR A 1 89 ? -11.644 -12.875 7.684 1.00 90.75 89 THR A C 1
ATOM 601 O O . THR A 1 89 ? -12.145 -13.609 6.833 1.00 90.75 89 THR A O 1
ATOM 604 N N . ILE A 1 90 ? -10.679 -12.002 7.412 1.00 92.25 90 ILE A N 1
ATOM 605 C CA . ILE A 1 90 ? -10.051 -11.859 6.101 1.00 92.25 90 ILE A CA 1
ATOM 606 C C . ILE A 1 90 ? -8.574 -12.228 6.195 1.00 92.25 90 ILE A C 1
ATOM 608 O O . ILE A 1 90 ? -7.920 -12.025 7.219 1.00 92.25 90 ILE A O 1
ATOM 612 N N . SER A 1 91 ? -8.031 -12.760 5.106 1.00 92.31 91 SER A N 1
ATOM 613 C CA . SER A 1 91 ? -6.614 -13.093 5.019 1.00 92.31 91 SER A CA 1
ATOM 614 C C . SER A 1 91 ? -6.039 -12.685 3.675 1.00 92.31 91 SER A C 1
ATOM 616 O O . SER A 1 91 ? -6.685 -12.868 2.643 1.00 92.31 91 SER A O 1
ATOM 618 N N . LYS A 1 92 ? -4.798 -12.207 3.680 1.00 91.44 92 LYS A N 1
ATOM 619 C CA . LYS A 1 92 ? -4.007 -11.979 2.472 1.00 91.44 92 LYS A CA 1
ATOM 620 C C . LYS A 1 92 ? -2.705 -12.751 2.598 1.00 91.44 92 LYS A C 1
ATOM 622 O O . LYS A 1 92 ? -2.006 -12.599 3.594 1.00 91.44 92 LYS A O 1
ATOM 627 N N . THR A 1 93 ? -2.376 -13.556 1.597 1.00 93.62 93 THR A N 1
ATOM 628 C CA . THR A 1 93 ? -1.108 -14.292 1.536 1.00 93.62 93 THR A CA 1
ATOM 629 C C . THR A 1 93 ? -0.232 -13.692 0.453 1.00 93.62 93 THR A C 1
ATOM 631 O O . THR A 1 93 ? -0.705 -13.358 -0.633 1.00 93.62 93 THR A O 1
ATOM 634 N N . ALA A 1 94 ? 1.043 -13.530 0.775 1.00 92.56 94 ALA A N 1
ATOM 635 C CA . ALA A 1 94 ? 2.037 -13.000 -0.129 1.00 92.56 94 ALA A CA 1
ATOM 636 C C . ALA A 1 94 ? 2.359 -13.985 -1.257 1.00 92.56 94 ALA A C 1
ATOM 638 O O . ALA A 1 94 ? 2.312 -15.206 -1.077 1.00 92.56 94 ALA A O 1
ATOM 639 N N . VAL A 1 95 ? 2.750 -13.441 -2.405 1.00 92.75 95 VAL A N 1
ATOM 640 C CA . VAL A 1 95 ? 3.223 -14.211 -3.556 1.00 92.75 95 VAL A CA 1
ATOM 641 C C . VAL A 1 95 ? 4.732 -14.082 -3.697 1.00 92.75 95 VAL A C 1
ATOM 643 O O . VAL A 1 95 ? 5.310 -13.038 -3.394 1.00 92.75 95 VAL A O 1
ATOM 646 N N . ASP A 1 96 ? 5.369 -15.147 -4.173 1.00 93.56 96 ASP A N 1
ATOM 647 C CA . ASP A 1 96 ? 6.771 -15.093 -4.568 1.00 93.56 96 ASP A CA 1
ATOM 648 C C . ASP A 1 96 ? 6.848 -14.681 -6.037 1.00 93.56 96 ASP A C 1
ATOM 650 O O . ASP A 1 96 ? 6.264 -15.320 -6.913 1.00 93.56 96 ASP A O 1
ATOM 654 N N . MET A 1 97 ? 7.548 -13.583 -6.290 1.00 91.62 97 MET A N 1
ATOM 655 C CA . MET A 1 97 ? 7.842 -13.067 -7.619 1.00 91.62 97 MET A CA 1
ATOM 656 C C . MET A 1 97 ? 9.262 -13.455 -8.023 1.00 91.62 97 MET A C 1
ATOM 658 O O . MET A 1 97 ? 10.086 -13.821 -7.187 1.00 91.62 97 MET A O 1
ATOM 662 N N . THR A 1 98 ? 9.569 -13.334 -9.314 1.00 93.06 98 THR A N 1
ATOM 663 C CA . THR A 1 98 ? 10.881 -13.704 -9.867 1.00 93.06 98 THR A CA 1
ATOM 664 C C . THR A 1 98 ? 12.046 -13.030 -9.143 1.00 93.06 98 THR A C 1
ATOM 666 O O . THR A 1 98 ? 13.061 -13.673 -8.894 1.00 93.06 98 THR A O 1
ATOM 669 N N . ASP A 1 99 ? 11.895 -11.751 -8.789 1.00 91.38 99 ASP A N 1
ATOM 670 C CA . ASP A 1 99 ? 12.968 -10.956 -8.185 1.00 91.38 99 ASP A CA 1
ATOM 671 C C . ASP A 1 99 ? 12.793 -10.727 -6.675 1.00 91.38 99 ASP A C 1
ATOM 673 O O . ASP A 1 99 ? 13.668 -10.135 -6.043 1.00 91.38 99 ASP A O 1
ATOM 677 N N . GLN A 1 100 ? 11.662 -11.137 -6.089 1.00 91.69 100 GLN A N 1
ATOM 678 C CA . GLN A 1 100 ? 11.350 -10.870 -4.685 1.00 91.69 100 GLN A CA 1
ATOM 679 C C . GLN A 1 100 ? 10.334 -11.875 -4.133 1.00 91.69 100 GLN A C 1
ATOM 681 O O . GLN A 1 100 ? 9.264 -12.060 -4.705 1.00 91.69 100 GLN A O 1
ATOM 686 N N . SER A 1 101 ? 10.634 -12.485 -2.987 1.00 91.69 101 SER A N 1
ATOM 687 C CA . SER A 1 101 ? 9.695 -13.341 -2.252 1.00 91.69 101 SER A CA 1
ATOM 688 C C . SER A 1 101 ? 8.809 -12.538 -1.297 1.00 91.69 101 SER A C 1
ATOM 690 O O . SER A 1 101 ? 9.139 -11.407 -0.928 1.00 91.69 101 SER A O 1
ATOM 692 N N . ASN A 1 102 ? 7.704 -13.140 -0.854 1.00 90.88 102 ASN A N 1
ATOM 693 C CA . ASN A 1 102 ? 6.779 -12.565 0.128 1.00 90.88 102 ASN A CA 1
ATOM 694 C C . ASN A 1 102 ? 6.270 -11.155 -0.241 1.00 90.88 102 ASN A C 1
ATOM 696 O O . ASN A 1 102 ? 6.295 -10.234 0.578 1.00 90.88 102 ASN A O 1
ATOM 700 N N . VAL A 1 103 ? 5.787 -10.989 -1.474 1.00 92.94 103 VAL A N 1
ATOM 701 C CA . VAL A 1 103 ? 5.211 -9.733 -1.965 1.00 92.94 103 VAL A CA 1
ATOM 702 C C . VAL A 1 103 ? 3.693 -9.705 -1.755 1.00 92.94 103 VAL A C 1
ATOM 704 O O . VAL A 1 103 ? 2.960 -10.552 -2.263 1.00 92.94 103 VAL A O 1
ATOM 707 N N . PHE A 1 104 ? 3.201 -8.699 -1.035 1.00 92.62 104 PHE A N 1
ATOM 708 C CA . PHE A 1 104 ? 1.780 -8.383 -0.860 1.00 92.62 104 PHE A CA 1
ATOM 709 C C . PHE A 1 104 ? 1.299 -7.271 -1.795 1.00 92.62 104 PHE A C 1
ATOM 711 O O . PHE A 1 104 ? 0.133 -7.278 -2.208 1.00 92.62 104 PHE A O 1
ATOM 718 N N . CYS A 1 105 ? 2.158 -6.285 -2.062 1.00 91.44 105 CYS A N 1
ATOM 719 C CA . CYS A 1 105 ? 1.793 -5.025 -2.709 1.00 91.44 105 CYS A CA 1
ATOM 720 C C . CYS A 1 105 ? 2.789 -4.670 -3.805 1.00 91.44 105 CYS A C 1
ATOM 722 O O . CYS A 1 105 ? 3.727 -3.909 -3.592 1.00 91.44 105 CYS A O 1
ATOM 724 N N . ALA A 1 106 ? 2.589 -5.258 -4.979 1.00 93.62 106 ALA A N 1
ATOM 725 C CA . ALA A 1 106 ? 3.573 -5.222 -6.042 1.00 93.62 106 ALA A CA 1
ATOM 726 C C . ALA A 1 106 ? 3.408 -4.028 -6.991 1.00 93.62 106 ALA A C 1
ATOM 728 O O . ALA A 1 106 ? 2.338 -3.783 -7.558 1.00 93.62 106 ALA A O 1
ATOM 729 N N . PHE A 1 107 ? 4.515 -3.326 -7.197 1.00 95.00 107 PHE A N 1
ATOM 730 C CA . PHE A 1 107 ? 4.668 -2.200 -8.099 1.00 95.00 107 PHE A CA 1
ATOM 731 C C . PHE A 1 107 ? 5.960 -2.343 -8.912 1.00 95.00 107 PHE A C 1
ATOM 733 O O . PHE A 1 107 ? 6.929 -2.975 -8.483 1.00 95.00 107 PHE A O 1
ATOM 740 N N . CYS A 1 108 ? 5.987 -1.746 -10.101 1.00 95.81 108 CYS A N 1
ATOM 741 C CA . CYS A 1 108 ? 7.171 -1.769 -10.949 1.00 95.81 108 CYS A CA 1
ATOM 742 C C . CYS A 1 108 ? 8.309 -0.966 -10.312 1.00 95.81 108 CYS A C 1
ATOM 744 O O . CYS A 1 108 ? 8.189 0.245 -10.096 1.00 95.81 108 CYS A O 1
ATOM 746 N N . LYS A 1 109 ? 9.424 -1.643 -10.040 1.00 94.31 109 LYS A N 1
ATOM 747 C CA . LYS A 1 109 ? 10.578 -1.148 -9.298 1.00 94.31 109 LYS A CA 1
ATOM 748 C C . LYS A 1 109 ? 11.886 -1.309 -10.059 1.00 94.31 109 LYS A C 1
ATOM 750 O O . LYS A 1 109 ? 12.070 -2.209 -10.882 1.00 94.31 109 LYS A O 1
ATOM 755 N N . ASN A 1 110 ? 12.827 -0.426 -9.758 1.00 94.38 110 ASN A N 1
ATOM 756 C CA . ASN A 1 110 ? 14.217 -0.552 -10.143 1.00 94.38 110 ASN A CA 1
ATOM 757 C C . ASN A 1 110 ? 14.902 -1.378 -9.060 1.00 94.38 110 ASN A C 1
ATOM 759 O O . ASN A 1 110 ? 15.130 -0.896 -7.953 1.00 94.38 110 ASN A O 1
ATOM 763 N N . LYS A 1 111 ? 15.254 -2.617 -9.399 1.00 89.50 111 LYS A N 1
ATOM 764 C CA . LYS A 1 111 ? 15.861 -3.571 -8.462 1.00 89.50 111 LYS A CA 1
ATOM 765 C C . LYS A 1 111 ? 17.181 -3.109 -7.837 1.00 89.50 111 LYS A C 1
ATOM 767 O O . LYS A 1 111 ? 17.556 -3.616 -6.791 1.00 89.50 111 LYS A O 1
ATOM 772 N N . THR A 1 112 ? 17.901 -2.198 -8.489 1.00 90.25 112 THR A N 1
ATOM 773 C CA . THR A 1 112 ? 19.218 -1.733 -8.038 1.00 90.25 112 THR A CA 1
ATOM 774 C C . THR A 1 112 ? 19.103 -0.521 -7.122 1.00 90.25 112 THR A C 1
ATOM 776 O O . THR A 1 112 ? 19.876 -0.390 -6.182 1.00 90.25 112 THR A O 1
ATOM 779 N N . LEU A 1 113 ? 18.165 0.381 -7.417 1.00 89.44 113 LEU A N 1
ATOM 780 C CA . LEU A 1 113 ? 18.002 1.647 -6.697 1.00 89.44 113 LEU A CA 1
ATOM 781 C C . LEU A 1 113 ? 16.878 1.616 -5.655 1.00 89.44 113 LEU A C 1
ATOM 783 O O . LEU A 1 113 ? 16.723 2.592 -4.931 1.00 89.44 113 LEU A O 1
ATOM 787 N N . ASP A 1 114 ? 16.078 0.549 -5.627 1.00 86.94 114 ASP A N 1
ATOM 788 C CA . ASP A 1 114 ? 14.876 0.407 -4.793 1.00 86.94 114 ASP A CA 1
ATOM 789 C C . ASP A 1 114 ? 13.910 1.601 -4.919 1.00 86.94 114 ASP A C 1
ATOM 791 O O . ASP A 1 114 ? 13.320 2.103 -3.966 1.00 86.94 114 ASP A O 1
ATOM 795 N N . THR A 1 115 ? 13.782 2.094 -6.154 1.00 90.25 115 THR A N 1
ATOM 796 C CA . THR A 1 115 ? 12.863 3.173 -6.536 1.00 90.25 115 THR A CA 1
ATOM 797 C C . THR A 1 115 ? 11.764 2.630 -7.437 1.00 90.25 115 THR A C 1
ATOM 799 O O . THR A 1 115 ? 11.945 1.610 -8.101 1.00 90.25 115 THR A O 1
ATOM 802 N N . PHE A 1 116 ? 10.625 3.317 -7.497 1.00 92.81 116 PHE A N 1
ATOM 803 C CA . PHE A 1 116 ? 9.425 2.813 -8.166 1.00 92.81 116 PHE A CA 1
ATOM 804 C C . PHE A 1 116 ? 8.980 3.708 -9.315 1.00 92.81 116 PHE A C 1
ATOM 806 O O . PHE A 1 116 ? 9.114 4.935 -9.269 1.00 92.81 116 PHE A O 1
ATOM 813 N N . ALA A 1 117 ? 8.419 3.083 -10.349 1.00 93.06 117 ALA A N 1
ATOM 814 C CA . ALA A 1 117 ? 7.892 3.783 -11.505 1.00 93.06 117 ALA A CA 1
ATOM 815 C C . ALA A 1 117 ? 6.696 4.646 -11.109 1.00 93.06 117 ALA A C 1
ATOM 817 O O . ALA A 1 117 ? 5.753 4.156 -10.490 1.00 93.06 117 ALA A O 1
ATOM 818 N N . ARG A 1 118 ? 6.694 5.904 -11.556 1.00 91.19 118 ARG A N 1
ATOM 819 C CA . ARG A 1 118 ? 5.550 6.811 -11.438 1.00 91.19 118 ARG A CA 1
ATOM 820 C C . ARG A 1 118 ? 5.040 7.206 -12.816 1.00 91.19 118 ARG A C 1
ATOM 822 O O . ARG A 1 118 ? 5.796 7.767 -13.611 1.00 91.19 118 ARG A O 1
ATOM 829 N N . ARG A 1 119 ? 3.766 6.926 -13.096 1.00 91.19 119 ARG A N 1
ATOM 830 C CA . ARG A 1 119 ? 3.126 7.213 -14.387 1.00 91.19 119 ARG A CA 1
ATOM 831 C C . ARG A 1 119 ? 1.746 7.832 -14.201 1.00 91.19 119 ARG A C 1
ATOM 833 O O . ARG A 1 119 ? 1.077 7.623 -13.187 1.00 91.19 119 ARG A O 1
ATOM 840 N N . CYS A 1 120 ? 1.302 8.576 -15.207 1.00 91.06 120 CYS A N 1
ATOM 841 C CA . CYS A 1 120 ? -0.064 9.078 -15.266 1.00 91.06 120 CYS A CA 1
ATOM 842 C C . CYS A 1 120 ? -1.059 7.910 -15.216 1.00 91.06 120 CYS A C 1
ATOM 844 O O . CYS A 1 120 ? -0.955 6.965 -15.998 1.00 91.06 120 CYS A O 1
ATOM 846 N N . GLY A 1 121 ? -1.992 7.960 -14.266 1.00 87.81 121 GLY A N 1
ATOM 847 C CA . GLY A 1 121 ? -2.988 6.917 -14.023 1.00 87.81 121 GLY A CA 1
ATOM 848 C C . GLY A 1 121 ? -2.443 5.615 -13.426 1.00 87.81 121 GLY A C 1
ATOM 849 O O . GLY A 1 121 ? -3.208 4.669 -13.298 1.00 87.81 121 GLY A O 1
ATOM 850 N N . GLY A 1 122 ? -1.151 5.533 -13.078 1.00 89.12 122 GLY A N 1
ATOM 851 C CA . GLY A 1 122 ? -0.547 4.292 -12.571 1.00 89.12 122 GLY A CA 1
ATOM 852 C C . GLY A 1 122 ? -0.458 3.180 -13.623 1.00 89.12 122 GLY A C 1
ATOM 853 O O . GLY A 1 122 ? -0.374 2.006 -13.281 1.00 89.12 122 GLY A O 1
ATOM 854 N N . LEU A 1 123 ? -0.488 3.539 -14.909 1.00 89.69 123 LEU A N 1
ATOM 855 C CA . LEU A 1 123 ? -0.432 2.597 -16.026 1.00 89.69 123 LEU A CA 1
ATOM 856 C C . LEU A 1 123 ? 0.973 2.561 -16.628 1.00 89.69 123 LEU A C 1
ATOM 858 O O . LEU A 1 123 ? 1.591 3.609 -16.819 1.00 89.69 123 LEU A O 1
ATOM 862 N N . ALA A 1 124 ? 1.455 1.376 -17.012 1.00 90.56 124 ALA A N 1
ATOM 863 C CA . ALA A 1 124 ? 2.756 1.232 -17.674 1.00 90.56 124 ALA A CA 1
ATOM 864 C C . ALA A 1 124 ? 2.838 2.013 -19.004 1.00 90.56 124 ALA A C 1
ATOM 866 O O . ALA A 1 124 ? 3.896 2.520 -19.368 1.00 90.56 124 ALA A O 1
ATOM 867 N N . SER A 1 125 ? 1.705 2.158 -19.701 1.00 90.44 125 SER A N 1
ATOM 868 C CA . SER A 1 125 ? 1.557 2.964 -20.922 1.00 90.44 125 SER A CA 1
ATOM 869 C C . SER A 1 125 ? 1.429 4.471 -20.667 1.00 90.44 125 SER A C 1
ATOM 871 O O . SER A 1 125 ? 1.473 5.256 -21.613 1.00 90.44 125 SER A O 1
ATOM 873 N N . GLY A 1 126 ? 1.259 4.891 -19.410 1.00 89.19 126 GLY A N 1
ATOM 874 C CA . GLY A 1 126 ? 1.126 6.294 -19.042 1.00 89.19 126 GLY A CA 1
ATOM 875 C C . GLY A 1 126 ? 2.415 7.086 -19.274 1.00 89.19 126 GLY A C 1
ATOM 876 O O . GLY A 1 126 ? 3.532 6.555 -19.248 1.00 89.19 126 GLY A O 1
ATOM 877 N N . ALA A 1 127 ? 2.276 8.399 -19.459 1.00 90.12 127 ALA A N 1
ATOM 878 C CA . ALA A 1 127 ? 3.425 9.299 -19.471 1.00 90.12 127 ALA A CA 1
ATOM 879 C C . ALA A 1 127 ? 4.117 9.309 -18.095 1.00 90.12 127 ALA A C 1
ATOM 881 O O . ALA A 1 127 ? 3.467 9.152 -17.058 1.00 90.12 127 ALA A O 1
ATOM 882 N N . ALA A 1 128 ? 5.440 9.480 -18.083 1.00 90.19 128 ALA A N 1
ATOM 883 C CA . ALA A 1 128 ? 6.172 9.721 -16.843 1.00 90.19 128 ALA A CA 1
ATOM 884 C C . ALA A 1 128 ? 5.754 11.070 -16.249 1.00 90.19 128 ALA A C 1
ATOM 886 O O . ALA A 1 128 ? 5.565 12.043 -16.977 1.00 90.19 128 ALA A O 1
ATOM 887 N N . CYS A 1 129 ? 5.602 11.124 -14.930 1.00 89.06 129 CYS A N 1
ATOM 888 C CA . CYS A 1 129 ? 5.125 12.313 -14.236 1.00 89.06 129 CYS A CA 1
ATOM 889 C C . CYS A 1 129 ? 5.816 12.463 -12.875 1.00 89.06 129 CYS A C 1
ATOM 891 O O . CYS A 1 129 ? 6.319 11.492 -12.314 1.00 89.06 129 CYS A O 1
ATOM 893 N N . ALA A 1 130 ? 5.841 13.691 -12.350 1.00 87.06 130 ALA A N 1
ATOM 894 C CA . ALA A 1 130 ? 6.512 14.033 -11.089 1.00 87.06 130 ALA A CA 1
ATOM 895 C C . ALA A 1 130 ? 5.605 14.778 -10.090 1.00 87.06 130 ALA A C 1
ATOM 897 O O . ALA A 1 130 ? 6.067 15.207 -9.036 1.00 87.06 130 ALA A O 1
ATOM 898 N N . CYS A 1 131 ? 4.315 14.931 -10.406 1.00 83.50 131 CYS A N 1
ATOM 899 C CA . CYS A 1 131 ? 3.349 15.586 -9.526 1.00 83.50 131 CYS A CA 1
ATOM 900 C C . CYS A 1 131 ? 3.196 14.836 -8.196 1.00 83.50 131 CYS A C 1
ATOM 902 O O . CYS A 1 131 ? 3.345 13.610 -8.157 1.00 83.50 131 CYS A O 1
ATOM 904 N N . ALA A 1 132 ? 2.861 15.569 -7.132 1.00 76.44 132 ALA A N 1
ATOM 905 C CA . ALA A 1 132 ? 2.531 14.986 -5.837 1.00 76.44 132 ALA A CA 1
ATOM 906 C C . ALA A 1 132 ? 1.376 13.976 -5.962 1.00 76.44 132 ALA A C 1
ATOM 908 O O . ALA A 1 132 ? 0.439 14.174 -6.742 1.00 76.44 132 ALA A O 1
ATOM 909 N N . VAL A 1 133 ? 1.463 12.886 -5.201 1.00 72.69 133 VAL A N 1
ATOM 910 C CA . VAL A 1 133 ? 0.432 11.841 -5.170 1.00 72.69 133 VAL A CA 1
ATOM 911 C C . VAL A 1 133 ? -0.863 12.424 -4.608 1.00 72.69 133 VAL A C 1
ATOM 913 O O . VAL A 1 133 ? -0.834 13.273 -3.724 1.00 72.69 133 VAL A O 1
ATOM 916 N N . GLY A 1 134 ? -2.007 11.997 -5.146 1.00 66.56 134 GLY A N 1
ATOM 917 C CA . GLY A 1 134 ? -3.324 12.457 -4.687 1.00 66.56 134 GLY A CA 1
ATOM 918 C C . GLY A 1 134 ? -3.739 13.850 -5.178 1.00 66.56 134 GLY A C 1
ATOM 919 O O . GLY A 1 134 ? -4.863 14.265 -4.916 1.00 66.56 134 GLY A O 1
ATOM 920 N N . VAL A 1 135 ? -2.888 14.555 -5.935 1.00 71.69 135 VAL A N 1
ATOM 921 C CA . VAL A 1 135 ? -3.210 15.859 -6.538 1.00 71.69 135 VAL A CA 1
ATOM 922 C C . VAL A 1 135 ? -3.454 15.691 -8.045 1.00 71.69 135 VAL A C 1
ATOM 924 O O . VAL A 1 135 ? -2.703 14.955 -8.699 1.00 71.69 135 VAL A O 1
ATOM 927 N N . PRO A 1 136 ? -4.465 16.363 -8.639 1.00 79.00 136 PRO A N 1
ATOM 928 C CA . PRO A 1 136 ? -4.618 16.415 -10.090 1.00 79.00 136 PRO A CA 1
ATOM 929 C C . PRO A 1 136 ? -3.320 16.893 -10.739 1.00 79.00 136 PRO A C 1
ATOM 931 O O . PRO A 1 136 ? -2.815 17.967 -10.413 1.00 79.00 136 PRO A O 1
ATOM 934 N N . CYS A 1 137 ? -2.755 16.095 -11.644 1.00 83.75 137 CYS A N 1
ATOM 935 C CA . CYS A 1 137 ? -1.473 16.412 -12.259 1.00 83.75 137 CYS A CA 1
ATOM 936 C C . CYS A 1 137 ? -1.698 17.094 -13.617 1.00 83.75 137 CYS A C 1
ATOM 938 O O . CYS A 1 137 ? -2.198 16.444 -14.541 1.00 83.75 137 CYS A O 1
ATOM 940 N N . PRO A 1 138 ? -1.298 18.369 -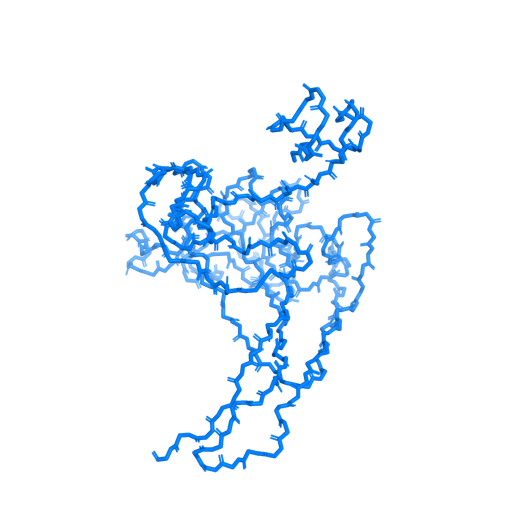13.801 1.00 85.62 138 PRO A N 1
ATOM 941 C CA . PRO A 1 138 ? -1.434 19.050 -15.091 1.00 85.62 138 PRO A CA 1
ATOM 942 C C . PRO A 1 138 ? -0.678 18.329 -16.213 1.00 85.62 138 PRO A C 1
ATOM 944 O O . PRO A 1 138 ? -1.188 18.203 -17.323 1.00 85.62 138 PRO A O 1
ATOM 947 N N . GLY A 1 139 ? 0.494 17.761 -15.896 1.00 84.94 139 GLY A N 1
ATOM 948 C CA . GLY A 1 139 ? 1.285 16.940 -16.823 1.00 84.94 139 GLY A CA 1
ATOM 949 C C . GLY A 1 139 ? 0.636 15.605 -17.208 1.00 84.94 139 GLY A C 1
ATOM 950 O O . GLY A 1 139 ? 1.114 14.940 -18.118 1.00 84.94 139 GLY A O 1
ATOM 951 N N . CYS A 1 140 ? -0.458 15.228 -16.546 1.00 89.00 140 CYS A N 1
ATOM 952 C CA . CYS A 1 140 ? -1.264 14.047 -16.844 1.00 89.00 140 CYS A CA 1
ATOM 953 C C . CYS A 1 140 ? -2.678 14.413 -17.316 1.00 89.00 140 CYS A C 1
ATOM 955 O O . CYS A 1 140 ? -3.599 13.613 -17.158 1.00 89.00 140 CYS A O 1
ATOM 957 N N . SER A 1 141 ? -2.885 15.634 -17.823 1.00 90.25 141 SER A N 1
ATOM 958 C CA . SER A 1 141 ? -4.211 16.123 -18.235 1.00 90.25 141 SER A CA 1
ATOM 959 C C . SER A 1 141 ? -5.265 15.997 -17.123 1.00 90.25 141 SER A C 1
ATOM 961 O O . SER A 1 141 ? -6.426 15.699 -17.383 1.00 90.25 141 SER A O 1
ATOM 963 N N . GLY A 1 142 ? -4.846 16.194 -15.867 1.00 84.44 142 GLY A N 1
ATOM 964 C CA . GLY A 1 142 ? -5.697 16.091 -14.681 1.00 84.44 142 GLY A CA 1
ATOM 965 C C . GLY A 1 142 ? -5.758 14.698 -14.050 1.00 84.44 142 GLY A C 1
ATOM 966 O O . GLY A 1 142 ? -6.196 14.588 -12.906 1.00 84.44 142 GLY A O 1
ATOM 967 N N . ALA A 1 143 ? -5.275 13.647 -14.722 1.00 85.81 143 ALA A N 1
ATOM 968 C CA . ALA A 1 143 ? -5.181 12.320 -14.119 1.00 85.81 143 ALA A CA 1
ATOM 969 C C . ALA A 1 143 ? -4.164 12.305 -12.957 1.00 85.81 143 ALA A C 1
ATOM 971 O O . ALA A 1 143 ? -3.204 13.085 -12.956 1.00 85.81 143 ALA A O 1
ATOM 972 N N . PRO A 1 144 ? -4.343 11.427 -11.956 1.00 85.00 144 PRO A N 1
ATOM 973 C CA . PRO A 1 144 ? -3.405 11.328 -10.848 1.00 85.00 144 PRO A CA 1
ATOM 974 C C . PRO A 1 144 ? -2.080 10.712 -11.310 1.00 85.00 144 PRO A C 1
ATOM 976 O O . PRO A 1 144 ? -2.028 9.880 -12.217 1.00 85.00 144 PRO A O 1
ATOM 979 N N . CYS A 1 145 ? -0.995 11.118 -10.662 1.00 86.69 145 CYS A N 1
ATOM 980 C CA . CYS A 1 145 ? 0.344 10.597 -10.902 1.00 86.69 145 CYS A CA 1
ATOM 981 C C . CYS A 1 145 ? 0.643 9.516 -9.850 1.00 86.69 145 CYS A C 1
ATOM 983 O O . CYS A 1 145 ? 0.837 9.837 -8.679 1.00 86.69 145 CYS A O 1
ATOM 985 N N . LEU A 1 146 ? 0.602 8.240 -10.247 1.00 88.31 146 LEU A N 1
ATOM 986 C CA . LEU A 1 146 ? 0.535 7.089 -9.332 1.00 88.31 146 LEU A CA 1
ATOM 987 C C . LEU A 1 146 ? 1.656 6.073 -9.607 1.00 88.31 146 LEU A C 1
ATOM 989 O O . LEU A 1 146 ? 2.212 6.058 -10.714 1.00 88.31 146 LEU A O 1
ATOM 993 N N . PRO A 1 147 ? 2.000 5.216 -8.627 1.00 90.56 147 PRO A N 1
ATOM 994 C CA . PRO A 1 147 ? 2.876 4.081 -8.880 1.00 90.56 147 PRO A CA 1
ATOM 995 C C . PRO A 1 147 ? 2.225 3.072 -9.835 1.00 90.56 147 PRO A C 1
ATOM 997 O O . PRO A 1 147 ? 1.004 2.920 -9.854 1.00 90.56 147 PRO A O 1
ATOM 1000 N N . VAL A 1 148 ? 3.043 2.387 -10.637 1.00 92.44 148 VAL A N 1
ATOM 1001 C CA . VAL A 1 148 ? 2.555 1.380 -11.595 1.00 92.44 148 VAL A CA 1
ATOM 1002 C C . VAL A 1 148 ? 2.418 0.030 -10.906 1.00 92.44 148 VAL A C 1
ATOM 1004 O O . VAL A 1 148 ? 3.430 -0.566 -10.541 1.00 92.44 148 VAL A O 1
ATOM 1007 N N . SER A 1 149 ? 1.189 -0.449 -10.712 1.00 92.81 149 SER A N 1
ATOM 1008 C CA . SER A 1 149 ? 0.929 -1.783 -10.153 1.00 92.81 149 SER A CA 1
ATOM 1009 C C . SER A 1 149 ? 1.337 -2.880 -11.131 1.00 92.81 149 SER A C 1
ATOM 1011 O O . SER A 1 149 ? 1.178 -2.714 -12.341 1.00 92.81 149 SER A O 1
ATOM 1013 N N . CYS A 1 150 ? 1.787 -4.019 -10.617 1.00 94.88 150 CYS A N 1
ATOM 1014 C CA . CYS A 1 150 ? 2.161 -5.165 -11.439 1.00 94.88 150 CYS A CA 1
ATOM 1015 C C . CYS A 1 150 ? 1.795 -6.484 -10.757 1.00 94.88 150 CYS A C 1
ATOM 1017 O O . CYS A 1 150 ? 1.556 -6.549 -9.554 1.00 94.88 150 CYS A O 1
ATOM 1019 N N . THR A 1 151 ? 1.762 -7.547 -11.547 1.00 94.75 151 THR A N 1
ATOM 1020 C CA . THR A 1 151 ? 1.605 -8.935 -11.095 1.00 94.75 151 THR A CA 1
ATOM 1021 C C . THR A 1 151 ? 2.804 -9.797 -11.484 1.00 94.75 151 THR A C 1
ATOM 1023 O O . THR A 1 151 ? 3.013 -10.863 -10.910 1.00 94.75 151 THR A O 1
ATOM 1026 N N . SER A 1 152 ? 3.620 -9.327 -12.432 1.00 95.25 152 SER A N 1
ATOM 1027 C CA . SER A 1 152 ? 4.867 -9.958 -12.854 1.00 95.25 152 SER A CA 1
ATOM 1028 C C . SER A 1 152 ? 5.834 -8.940 -13.468 1.00 95.25 152 SER A C 1
ATOM 1030 O O . SER A 1 152 ? 5.446 -7.826 -13.820 1.00 95.25 152 SER A O 1
ATOM 1032 N N . ASN A 1 153 ? 7.093 -9.337 -13.680 1.00 95.38 153 ASN A N 1
ATOM 1033 C CA . ASN A 1 153 ? 8.085 -8.505 -14.379 1.00 95.38 153 ASN A CA 1
ATOM 1034 C C . ASN A 1 153 ? 7.669 -8.148 -15.820 1.00 95.38 153 ASN A C 1
ATOM 1036 O O . ASN A 1 153 ? 8.122 -7.138 -16.358 1.00 95.38 153 ASN A O 1
ATOM 1040 N N . ALA A 1 154 ? 6.805 -8.949 -16.456 1.00 95.25 154 ALA A N 1
ATOM 1041 C CA . ALA A 1 154 ? 6.345 -8.686 -17.818 1.00 95.25 154 ALA A CA 1
ATOM 1042 C C . ALA A 1 154 ? 5.535 -7.381 -17.907 1.00 95.25 154 ALA A C 1
ATOM 1044 O O . ALA A 1 154 ? 5.711 -6.619 -18.862 1.00 95.25 154 ALA A O 1
ATOM 1045 N N . ASP A 1 155 ? 4.750 -7.073 -16.869 1.00 95.06 155 ASP A N 1
ATOM 1046 C CA . ASP A 1 155 ? 3.946 -5.845 -16.767 1.00 95.06 155 ASP A CA 1
ATOM 1047 C C . ASP A 1 155 ? 4.826 -4.582 -16.729 1.00 95.06 155 ASP A C 1
ATOM 1049 O O . ASP A 1 155 ? 4.402 -3.489 -17.103 1.00 95.06 155 ASP A O 1
ATOM 1053 N N . CYS A 1 156 ? 6.081 -4.750 -16.313 1.00 95.50 156 CYS A N 1
ATOM 1054 C CA . CYS A 1 156 ? 7.062 -3.693 -16.116 1.00 95.50 156 CYS A CA 1
ATOM 1055 C C . CYS A 1 156 ? 8.072 -3.567 -17.272 1.00 95.50 156 CYS A C 1
ATOM 1057 O O . CYS A 1 156 ? 8.930 -2.682 -17.268 1.00 95.50 156 CYS A O 1
ATOM 1059 N N . SER A 1 157 ? 7.984 -4.438 -18.281 1.00 93.69 157 SER A N 1
ATOM 1060 C CA . SER A 1 157 ? 8.987 -4.577 -19.349 1.00 93.69 157 SER A CA 1
ATOM 1061 C C . SER A 1 157 ? 9.202 -3.314 -20.194 1.00 93.69 157 SER A C 1
ATOM 1063 O O . SER A 1 157 ? 10.299 -3.089 -20.702 1.00 93.69 157 SER A O 1
ATOM 1065 N N . THR A 1 158 ? 8.185 -2.459 -20.320 1.00 92.12 158 THR A N 1
ATOM 1066 C CA . THR A 1 158 ? 8.242 -1.210 -21.100 1.00 92.12 158 THR A CA 1
ATOM 1067 C C . THR A 1 158 ? 8.818 -0.027 -20.316 1.00 92.12 158 THR A C 1
ATOM 1069 O O . THR A 1 158 ? 9.100 1.024 -20.893 1.00 92.12 158 THR A O 1
ATOM 1072 N N . LEU A 1 159 ? 9.037 -0.176 -19.006 1.00 93.56 159 LEU A N 1
ATOM 1073 C CA . LEU A 1 159 ? 9.441 0.904 -18.102 1.00 93.56 159 LEU A CA 1
ATOM 1074 C C . LEU A 1 159 ? 10.964 1.052 -18.000 1.00 93.56 159 LEU A C 1
ATOM 1076 O O . LEU A 1 159 ? 11.522 1.252 -16.922 1.00 93.56 159 LEU A O 1
ATOM 1080 N N . THR A 1 160 ? 11.655 0.982 -19.133 1.00 89.19 160 THR A N 1
ATOM 1081 C CA . THR A 1 160 ? 13.121 1.076 -19.195 1.00 89.19 160 THR A CA 1
ATOM 1082 C C . THR A 1 160 ? 13.631 2.509 -19.019 1.00 89.19 160 THR A C 1
ATOM 1084 O O . THR A 1 160 ? 14.712 2.710 -18.463 1.00 89.19 160 THR A O 1
ATOM 1087 N N . THR A 1 161 ? 12.827 3.512 -19.395 1.00 77.69 161 THR A N 1
ATOM 1088 C CA . THR A 1 161 ? 13.222 4.929 -19.367 1.00 77.69 161 THR A CA 1
ATOM 1089 C C . THR A 1 161 ? 12.113 5.846 -18.826 1.00 77.69 161 THR A C 1
ATOM 1091 O O . THR A 1 161 ? 10.951 5.693 -19.222 1.00 77.69 161 THR A O 1
ATOM 1094 N N . PRO A 1 162 ? 12.451 6.850 -17.990 1.00 71.50 162 PRO A N 1
ATOM 1095 C CA . PRO A 1 162 ? 13.712 6.991 -17.256 1.00 71.50 162 PRO A CA 1
ATOM 1096 C C . PRO A 1 162 ? 13.701 6.060 -16.036 1.00 71.50 162 PRO A C 1
ATOM 1098 O O . PRO A 1 162 ? 12.718 6.047 -15.309 1.00 71.50 162 PRO A O 1
ATOM 1101 N N . GLY A 1 163 ? 14.768 5.295 -15.791 1.00 81.88 163 GLY A N 1
ATOM 1102 C CA . GLY A 1 163 ? 14.958 4.637 -14.490 1.00 81.88 163 GLY A CA 1
ATOM 1103 C C . GLY A 1 163 ? 14.809 3.117 -14.421 1.00 81.88 163 GLY A C 1
ATOM 1104 O O . GLY A 1 163 ? 14.902 2.601 -13.319 1.00 81.88 163 GLY A O 1
ATOM 1105 N N . ASN A 1 164 ? 14.663 2.389 -15.536 1.00 93.12 164 ASN A N 1
ATOM 1106 C CA . ASN A 1 164 ? 14.730 0.917 -15.587 1.00 93.12 164 ASN A CA 1
ATOM 1107 C C . ASN A 1 164 ? 13.938 0.186 -14.479 1.00 93.12 164 ASN A C 1
ATOM 1109 O O . ASN A 1 164 ? 14.498 -0.554 -13.667 1.00 93.12 164 ASN A O 1
ATOM 1113 N N . PHE A 1 165 ? 12.625 0.397 -14.450 1.00 95.69 165 PHE A N 1
ATOM 1114 C CA . PHE A 1 165 ? 11.714 -0.186 -13.468 1.00 95.69 165 PHE A CA 1
ATOM 1115 C C . PHE A 1 165 ? 11.144 -1.520 -13.952 1.00 95.69 165 PHE A C 1
ATOM 1117 O O . PHE A 1 165 ? 9.938 -1.646 -14.100 1.00 95.69 165 PHE A O 1
ATOM 1124 N N . THR A 1 166 ? 12.003 -2.485 -14.275 1.00 95.88 166 THR A N 1
ATOM 1125 C CA . THR A 1 166 ? 11.622 -3.747 -14.944 1.00 95.88 166 THR A CA 1
ATOM 1126 C C . THR A 1 166 ? 11.324 -4.906 -13.989 1.00 95.88 166 THR A C 1
ATOM 1128 O O . THR A 1 166 ? 10.977 -5.998 -14.437 1.00 95.88 166 THR A O 1
ATOM 1131 N N . SER A 1 167 ? 11.445 -4.679 -12.682 1.00 95.56 167 SER A N 1
ATOM 1132 C CA . SER A 1 167 ? 11.185 -5.674 -11.643 1.00 95.56 167 SER A CA 1
ATOM 1133 C C . SER A 1 167 ? 9.824 -5.420 -11.009 1.00 95.56 167 SER A C 1
ATOM 1135 O O . SER A 1 167 ? 9.473 -4.272 -10.764 1.00 95.56 167 SER A O 1
ATOM 1137 N N . CYS A 1 168 ? 9.053 -6.464 -10.737 1.00 96.00 168 CYS A N 1
ATOM 1138 C CA . CYS A 1 168 ? 7.797 -6.357 -10.014 1.00 96.00 168 CYS A CA 1
ATOM 1139 C C . CYS A 1 168 ? 8.021 -6.735 -8.551 1.00 96.00 168 CYS A C 1
ATOM 1141 O O . CYS A 1 168 ? 8.516 -7.823 -8.258 1.00 96.00 168 CYS A O 1
ATOM 1143 N N . GLY A 1 169 ? 7.687 -5.835 -7.628 1.00 94.56 169 GLY A N 1
ATOM 1144 C CA . GLY A 1 169 ? 7.894 -6.091 -6.209 1.00 94.56 169 GLY A CA 1
ATOM 1145 C C . GLY A 1 169 ? 7.395 -4.966 -5.318 1.00 94.56 169 GLY A C 1
ATOM 1146 O O . GLY A 1 169 ? 6.797 -4.002 -5.778 1.00 94.56 169 GLY A O 1
ATOM 1147 N N . GLN A 1 170 ? 7.648 -5.091 -4.028 1.00 92.75 170 GLN A N 1
ATOM 1148 C CA . GLN A 1 170 ? 7.388 -4.044 -3.039 1.00 92.75 170 GLN A CA 1
ATOM 1149 C C . GLN A 1 170 ? 8.721 -3.550 -2.462 1.00 92.75 170 GLN A C 1
ATOM 1151 O O . GLN A 1 170 ? 9.772 -3.975 -2.957 1.00 92.75 170 GLN A O 1
ATOM 1156 N N . ARG A 1 171 ? 8.714 -2.662 -1.457 1.00 89.25 171 ARG A N 1
ATOM 1157 C CA . ARG A 1 171 ? 9.968 -2.134 -0.893 1.00 89.25 171 ARG A CA 1
ATOM 1158 C C . ARG A 1 171 ? 10.806 -3.239 -0.250 1.00 89.25 171 ARG A C 1
ATOM 1160 O O . ARG A 1 171 ? 11.754 -3.729 -0.864 1.00 89.25 171 ARG A O 1
ATOM 1167 N N . THR A 1 172 ? 10.392 -3.742 0.912 1.00 88.25 172 THR A N 1
ATOM 1168 C CA . THR A 1 172 ? 11.023 -4.914 1.542 1.00 88.25 172 THR A CA 1
ATOM 1169 C C . THR A 1 172 ? 10.112 -6.134 1.517 1.00 88.25 172 THR A C 1
ATOM 1171 O O . THR A 1 172 ? 8.898 -6.020 1.397 1.00 88.25 172 THR A O 1
ATOM 1174 N N . SER A 1 173 ? 10.687 -7.337 1.540 1.00 88.69 173 SER A N 1
ATOM 1175 C CA . SER A 1 173 ? 9.908 -8.581 1.557 1.00 88.69 173 SER A CA 1
ATOM 1176 C C . SER A 1 173 ? 9.175 -8.771 2.884 1.00 88.69 173 SER A C 1
ATOM 1178 O O . SER A 1 173 ? 9.775 -8.608 3.939 1.00 88.69 173 SER A O 1
ATOM 1180 N N . GLY A 1 174 ? 7.920 -9.222 2.829 1.00 87.38 174 GLY A N 1
ATOM 1181 C CA . GLY A 1 174 ? 7.097 -9.474 4.013 1.00 87.38 174 GLY A CA 1
ATOM 1182 C C . GLY A 1 174 ? 6.078 -8.368 4.295 1.00 87.38 174 GLY A C 1
ATOM 1183 O O . GLY A 1 174 ? 5.677 -7.622 3.401 1.00 87.38 174 GLY A O 1
ATOM 1184 N N . ALA A 1 175 ? 5.599 -8.303 5.536 1.00 82.00 175 ALA A N 1
ATOM 1185 C CA . ALA A 1 175 ? 4.624 -7.312 5.981 1.00 82.00 175 ALA A CA 1
ATOM 1186 C C . ALA A 1 175 ? 5.061 -6.661 7.294 1.00 82.00 175 ALA A C 1
ATOM 1188 O O . ALA A 1 175 ? 5.608 -7.337 8.162 1.00 82.00 175 ALA A O 1
ATOM 1189 N N . PHE A 1 176 ? 4.748 -5.369 7.444 1.00 74.88 176 PHE A N 1
ATOM 1190 C CA . PHE A 1 176 ? 4.872 -4.550 8.664 1.00 74.88 176 PHE A CA 1
ATOM 1191 C C . PHE A 1 176 ? 6.281 -4.339 9.233 1.00 74.88 176 PHE A C 1
ATOM 1193 O O . PHE A 1 176 ? 6.462 -3.484 10.097 1.00 74.88 176 PHE A O 1
ATOM 1200 N N . THR A 1 177 ? 7.281 -5.096 8.790 1.00 66.06 177 THR A N 1
ATOM 1201 C CA . THR A 1 177 ? 8.664 -4.943 9.229 1.00 66.06 177 THR A CA 1
ATOM 1202 C C . THR A 1 177 ? 9.631 -5.578 8.235 1.00 66.06 177 THR A C 1
ATOM 1204 O O . THR A 1 177 ? 9.288 -6.523 7.530 1.00 66.06 177 THR A O 1
ATOM 1207 N N . SER A 1 178 ? 10.864 -5.078 8.226 1.00 61.91 178 SER A N 1
ATOM 1208 C CA . SER A 1 178 ? 12.004 -5.665 7.521 1.00 61.91 178 SER A CA 1
ATOM 1209 C C . SER A 1 178 ? 12.748 -6.725 8.347 1.00 61.91 178 SER A C 1
ATOM 1211 O O . SER A 1 178 ? 13.686 -7.344 7.846 1.00 61.91 178 SER A O 1
ATOM 1213 N N . LEU A 1 179 ? 12.364 -6.920 9.617 1.00 57.50 179 LEU A N 1
ATOM 1214 C CA . LEU A 1 179 ? 13.054 -7.803 10.567 1.00 57.50 179 LEU A CA 1
ATOM 1215 C C . LEU A 1 179 ? 12.514 -9.237 10.580 1.00 57.50 179 LEU A C 1
ATOM 1217 O O . LEU A 1 179 ? 13.234 -10.145 10.990 1.00 57.50 179 LEU A O 1
ATOM 1221 N N . ASP A 1 180 ? 11.271 -9.442 10.148 1.00 59.03 180 ASP A N 1
ATOM 1222 C CA . ASP A 1 180 ? 10.661 -10.763 10.033 1.00 59.03 180 ASP A CA 1
ATOM 1223 C C . ASP A 1 180 ? 9.760 -10.832 8.796 1.00 59.03 180 ASP A C 1
ATOM 1225 O O . ASP A 1 180 ? 9.060 -9.883 8.444 1.00 59.03 180 ASP A O 1
ATOM 1229 N N . THR A 1 181 ? 9.776 -11.978 8.123 1.00 71.81 181 THR A N 1
ATOM 1230 C CA . THR A 1 181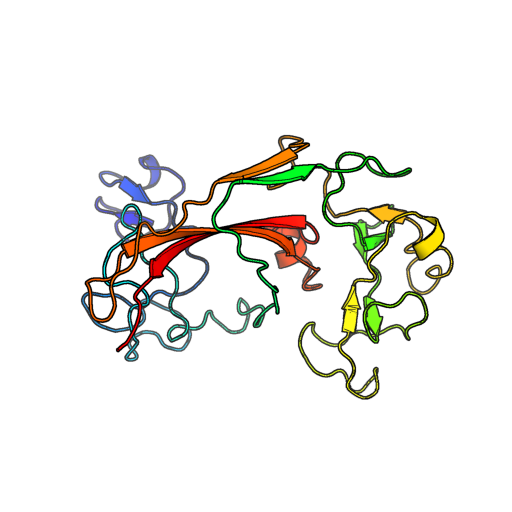 ? 9.052 -12.172 6.864 1.00 71.81 181 THR A CA 1
ATOM 1231 C C . THR A 1 181 ? 7.703 -12.821 7.123 1.00 71.81 181 THR A C 1
ATOM 1233 O O . THR A 1 181 ? 7.512 -14.027 6.970 1.00 71.81 181 THR A O 1
ATOM 1236 N N . ALA A 1 182 ? 6.723 -11.995 7.488 1.00 82.56 182 ALA A N 1
ATOM 1237 C CA . ALA A 1 182 ? 5.333 -12.425 7.510 1.00 82.56 182 ALA A CA 1
ATOM 1238 C C . ALA A 1 182 ? 4.876 -12.803 6.090 1.00 82.56 182 ALA A C 1
ATOM 1240 O O . ALA A 1 182 ? 4.993 -12.011 5.155 1.00 82.56 182 ALA A O 1
ATOM 1241 N N . ARG A 1 183 ? 4.337 -14.017 5.926 1.00 87.44 183 ARG A N 1
ATOM 1242 C CA . ARG A 1 183 ? 3.827 -14.517 4.635 1.00 87.44 183 ARG A CA 1
ATOM 1243 C C . ARG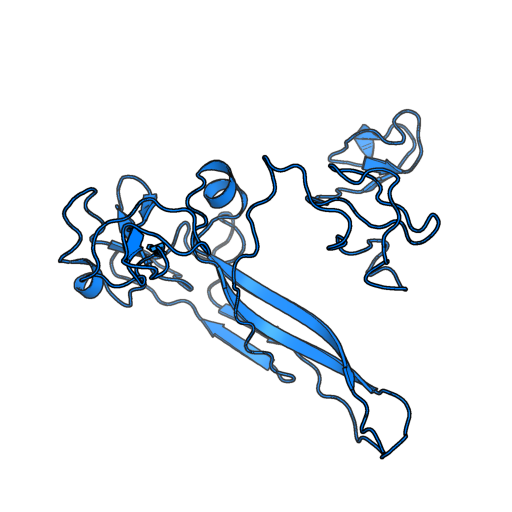 A 1 183 ? 2.314 -14.401 4.489 1.00 87.44 183 ARG A C 1
ATOM 1245 O O . ARG A 1 183 ? 1.806 -14.334 3.373 1.00 87.44 183 ARG A O 1
ATOM 1252 N N . THR A 1 184 ? 1.594 -14.351 5.602 1.00 89.75 184 THR A N 1
ATOM 1253 C CA . THR A 1 184 ? 0.138 -14.212 5.620 1.00 89.75 184 THR A CA 1
ATOM 1254 C C . THR A 1 184 ? -0.251 -13.183 6.665 1.00 89.75 184 THR A C 1
ATOM 1256 O O . THR A 1 184 ? 0.195 -13.259 7.806 1.00 89.75 184 THR A O 1
ATOM 1259 N N . ILE A 1 185 ? -1.101 -12.244 6.265 1.00 89.50 185 ILE A N 1
ATOM 1260 C CA . ILE A 1 185 ? -1.776 -11.303 7.154 1.00 89.50 185 ILE A CA 1
ATOM 1261 C C . ILE A 1 185 ? -3.178 -11.853 7.381 1.00 89.50 185 ILE A C 1
ATOM 1263 O O . ILE A 1 185 ? -3.858 -12.211 6.416 1.00 89.50 185 ILE A O 1
ATOM 1267 N N . VAL A 1 186 ? -3.603 -11.924 8.639 1.00 90.19 186 VAL A N 1
ATOM 1268 C CA . VAL A 1 186 ? -4.959 -12.319 9.021 1.00 90.19 186 VAL A CA 1
ATOM 1269 C C . VAL A 1 186 ? -5.530 -11.233 9.909 1.00 90.19 186 VAL A C 1
ATOM 1271 O O . VAL A 1 186 ? -4.942 -10.897 10.931 1.00 90.19 186 VAL A O 1
ATOM 1274 N N . GLU A 1 187 ? -6.691 -10.727 9.527 1.00 91.19 187 GLU A N 1
ATOM 1275 C CA . GLU A 1 187 ? -7.457 -9.770 10.308 1.00 91.19 187 GLU A CA 1
ATOM 1276 C C . GLU A 1 187 ? -8.800 -10.397 10.675 1.00 91.19 187 GLU A C 1
ATOM 1278 O O . GLU A 1 187 ? -9.455 -11.024 9.841 1.00 91.19 187 GLU A O 1
ATOM 1283 N N . THR A 1 188 ? -9.213 -10.254 11.933 1.00 90.12 188 THR A N 1
ATOM 1284 C CA . THR A 1 188 ? -10.455 -10.856 12.436 1.00 90.12 188 THR A CA 1
ATOM 1285 C C . THR A 1 188 ? -11.427 -9.774 12.874 1.00 90.12 188 THR A C 1
ATOM 1287 O O . THR A 1 188 ? -11.232 -9.127 13.903 1.00 90.12 188 THR A O 1
ATOM 1290 N N . GLY A 1 189 ? -12.482 -9.590 12.083 1.00 89.88 189 GLY A N 1
ATOM 1291 C CA . GLY A 1 189 ? -13.612 -8.743 12.430 1.00 89.88 189 GLY A CA 1
ATOM 1292 C C . GLY A 1 189 ? -14.585 -9.413 13.399 1.00 89.88 189 GLY A C 1
ATOM 1293 O O . GLY A 1 189 ? -14.438 -10.573 13.790 1.00 89.88 189 GLY A O 1
ATOM 1294 N N . SER A 1 190 ? -15.609 -8.656 13.785 1.00 89.25 190 SER A N 1
ATOM 1295 C CA . SER A 1 190 ? -16.792 -9.201 14.446 1.00 89.25 190 SER A CA 1
ATOM 1296 C C . SER A 1 190 ? -18.058 -8.513 13.923 1.00 89.25 190 SER A C 1
ATOM 1298 O O . SER A 1 190 ? -18.124 -7.280 13.938 1.00 89.25 190 SER A O 1
ATOM 1300 N N . PRO A 1 191 ? -19.077 -9.259 13.458 1.00 89.62 191 PRO A N 1
ATOM 1301 C CA . PRO A 1 191 ? -20.320 -8.662 12.991 1.00 89.62 191 PRO A CA 1
ATOM 1302 C C . PRO A 1 191 ? -21.148 -8.119 14.155 1.00 89.62 191 PRO A C 1
ATOM 1304 O O . PRO A 1 191 ? -21.107 -8.634 15.275 1.00 89.62 191 PRO A O 1
ATOM 1307 N N . ALA A 1 192 ? -21.963 -7.104 13.866 1.00 86.38 192 ALA A N 1
ATOM 1308 C CA . ALA A 1 192 ? -22.965 -6.644 14.814 1.00 86.38 192 ALA A CA 1
ATOM 1309 C C . ALA A 1 192 ? -23.981 -7.768 15.071 1.00 86.38 192 ALA A C 1
ATOM 1311 O O . ALA A 1 192 ? -24.471 -8.407 14.139 1.00 86.38 192 ALA A O 1
ATOM 1312 N N . GLY A 1 193 ? -24.324 -7.995 16.341 1.00 84.50 193 GLY A N 1
ATOM 1313 C CA . GLY A 1 193 ? -25.421 -8.897 16.700 1.00 84.50 193 GLY A CA 1
ATOM 1314 C C . GLY A 1 193 ? -26.783 -8.417 16.166 1.00 84.50 193 GLY A C 1
ATOM 1315 O O . GLY A 1 193 ? -26.898 -7.347 15.575 1.00 84.50 193 GLY A O 1
ATOM 1316 N N . ALA A 1 194 ? -27.846 -9.184 16.428 1.00 87.31 194 ALA A N 1
ATOM 1317 C CA . ALA A 1 194 ? -29.190 -8.913 15.904 1.00 87.31 194 ALA A CA 1
ATOM 1318 C C . ALA A 1 194 ? -29.696 -7.487 16.204 1.00 87.31 194 ALA A C 1
ATOM 1320 O O . ALA A 1 194 ? -29.925 -7.126 17.362 1.00 87.31 194 ALA A O 1
ATOM 1321 N N . LEU A 1 195 ? -29.901 -6.680 15.165 1.00 87.62 195 LEU A N 1
ATOM 1322 C CA . LEU A 1 195 ? -30.343 -5.290 15.287 1.00 87.62 195 LEU A CA 1
ATOM 1323 C C . LEU A 1 195 ? -31.862 -5.197 15.472 1.00 87.62 195 LEU A C 1
ATOM 1325 O O . LEU A 1 195 ? -32.619 -5.985 14.909 1.00 87.62 195 LEU A O 1
ATOM 1329 N N . THR A 1 196 ? -32.306 -4.200 16.231 1.00 86.38 196 THR A N 1
ATOM 1330 C CA . THR A 1 196 ? -33.719 -3.827 16.356 1.00 86.38 196 THR A CA 1
ATOM 1331 C C . THR A 1 196 ? -33.905 -2.394 15.867 1.00 86.38 196 THR A C 1
ATOM 1333 O O . THR A 1 196 ? -33.065 -1.537 16.145 1.00 86.38 196 THR A O 1
ATOM 1336 N N . SER A 1 197 ? -34.989 -2.126 15.129 1.00 85.50 197 SER A N 1
ATOM 1337 C CA . SER A 1 197 ? -35.304 -0.765 14.667 1.00 85.50 197 SER A CA 1
ATOM 1338 C C . SER A 1 197 ? -35.492 0.171 15.861 1.00 85.50 197 SER A C 1
ATOM 1340 O O . SER A 1 197 ? -36.183 -0.182 16.818 1.00 85.50 197 SER A O 1
ATOM 1342 N N . GLY A 1 198 ? -34.804 1.315 15.844 1.00 78.44 198 GLY A N 1
ATOM 1343 C CA . GLY A 1 198 ? -34.788 2.277 16.951 1.00 78.44 198 GLY A CA 1
ATOM 1344 C C . GLY A 1 198 ? -34.099 1.777 18.232 1.00 78.44 198 GLY A C 1
ATOM 1345 O O . GLY A 1 198 ? -34.113 2.477 19.242 1.00 78.44 198 GLY A O 1
ATOM 1346 N N . GLY A 1 199 ? -33.498 0.581 18.217 1.00 80.44 199 GLY A N 1
ATOM 1347 C CA . GLY A 1 199 ? -32.782 0.002 19.354 1.00 80.44 199 GLY A CA 1
ATOM 1348 C C . GLY A 1 199 ? -31.422 0.650 19.607 1.00 80.44 199 GLY A C 1
ATOM 1349 O O . GLY A 1 199 ? -30.957 1.467 18.821 1.00 80.44 199 GLY A O 1
ATOM 1350 N N . LEU A 1 200 ? -30.758 0.269 20.702 1.00 80.75 200 LEU A N 1
ATOM 1351 C CA . LEU A 1 200 ? -29.398 0.729 21.003 1.00 80.75 200 LEU A CA 1
ATOM 1352 C C . LEU A 1 200 ? -28.395 0.236 19.948 1.00 80.75 200 LEU A C 1
ATOM 1354 O O . LEU A 1 200 ? -28.535 -0.867 19.414 1.00 80.75 200 LEU A O 1
ATOM 1358 N N . GLY A 1 201 ? -27.357 1.039 19.694 1.00 84.75 201 GLY A N 1
ATOM 1359 C CA . GLY A 1 201 ? -26.232 0.635 18.854 1.00 84.75 201 GLY A CA 1
ATOM 1360 C C . GLY A 1 201 ? -25.554 -0.627 19.389 1.00 84.75 201 GLY A C 1
ATOM 1361 O O . GLY A 1 201 ? -25.410 -0.806 20.601 1.00 84.75 201 GLY A O 1
ATOM 1362 N N . ARG A 1 202 ? -25.164 -1.520 18.477 1.00 81.31 202 ARG A N 1
ATOM 1363 C CA . ARG A 1 202 ? -24.424 -2.740 18.803 1.00 81.31 202 ARG A CA 1
ATOM 1364 C C . ARG A 1 202 ? -22.974 -2.640 18.345 1.00 81.31 202 ARG A C 1
ATOM 1366 O O . ARG A 1 202 ? -22.738 -2.179 17.227 1.00 81.31 202 ARG A O 1
ATOM 1373 N N . PRO A 1 203 ? -22.014 -3.107 19.162 1.00 84.56 203 PRO A N 1
ATOM 1374 C CA . PRO A 1 203 ? -20.615 -3.115 18.771 1.00 84.56 203 PRO A CA 1
ATOM 1375 C C . PRO A 1 203 ? -20.375 -4.093 17.619 1.00 84.56 203 PRO A C 1
ATOM 1377 O O . PRO A 1 203 ? -20.974 -5.169 17.575 1.00 84.56 203 PRO A O 1
ATOM 1380 N N . ALA A 1 204 ? -19.472 -3.710 16.727 1.00 83.19 204 ALA A N 1
ATOM 1381 C CA . ALA A 1 204 ? -18.882 -4.558 15.701 1.00 83.19 204 ALA A CA 1
ATOM 1382 C C . ALA A 1 204 ? -17.425 -4.133 15.475 1.00 83.19 204 ALA A C 1
ATOM 1384 O O . ALA A 1 204 ? -17.049 -3.004 15.799 1.00 83.19 204 ALA A O 1
ATOM 1385 N N . THR A 1 205 ? -16.624 -5.016 14.892 1.00 83.19 205 THR A N 1
ATOM 1386 C CA . THR A 1 205 ? -15.268 -4.701 14.432 1.00 83.19 205 THR A CA 1
ATOM 1387 C C . THR A 1 205 ? -15.198 -4.957 12.942 1.00 83.19 205 THR A C 1
ATOM 1389 O O . THR A 1 205 ? -15.464 -6.073 12.497 1.00 83.19 205 THR A O 1
ATOM 1392 N N . LEU A 1 206 ? -14.829 -3.929 12.188 1.00 86.12 206 LEU A N 1
ATOM 1393 C CA . LEU A 1 206 ? -14.605 -4.025 10.756 1.00 86.12 206 LEU A CA 1
ATOM 1394 C C . LEU A 1 206 ? -13.112 -4.069 10.471 1.00 86.12 206 LEU A C 1
ATOM 1396 O O . LEU A 1 206 ? -12.359 -3.272 11.023 1.00 86.12 206 LEU A O 1
ATOM 1400 N N . VAL A 1 207 ? -12.689 -4.971 9.602 1.00 87.31 207 VAL A N 1
ATOM 1401 C CA . VAL A 1 207 ? -11.287 -5.177 9.258 1.00 87.31 207 VAL A CA 1
ATOM 1402 C C . VAL A 1 207 ? -11.028 -4.993 7.772 1.00 87.31 207 VAL A C 1
ATOM 1404 O O . VAL A 1 207 ? -11.913 -5.206 6.949 1.00 87.31 207 VAL A O 1
ATOM 1407 N N . SER A 1 208 ? -9.807 -4.600 7.413 1.00 89.44 208 SER A N 1
ATOM 1408 C CA . SER A 1 208 ? -9.354 -4.527 6.020 1.00 89.44 208 SER A CA 1
ATOM 1409 C C . SER A 1 208 ? -7.847 -4.751 5.939 1.00 89.44 208 SER A C 1
ATOM 1411 O O . SER A 1 208 ? -7.092 -4.246 6.765 1.00 89.44 208 SER A O 1
ATOM 1413 N N . ILE A 1 209 ? -7.406 -5.429 4.878 1.00 89.94 209 ILE A N 1
ATOM 1414 C CA . ILE A 1 209 ? -6.000 -5.507 4.465 1.00 89.94 209 ILE A CA 1
ATOM 1415 C C . ILE A 1 209 ? -5.891 -4.806 3.111 1.00 89.94 209 ILE A C 1
ATOM 1417 O O . ILE A 1 209 ? -6.668 -5.092 2.201 1.00 89.94 209 ILE A O 1
ATOM 1421 N N . PHE A 1 210 ? -4.954 -3.879 2.962 1.00 89.38 210 PHE A N 1
ATOM 1422 C CA . PHE A 1 210 ? -4.833 -3.019 1.782 1.00 89.38 210 PHE A CA 1
ATOM 1423 C C . PHE A 1 210 ? -3.365 -2.789 1.414 1.00 89.38 210 PHE A C 1
ATOM 1425 O O . PHE A 1 210 ? -2.453 -3.225 2.113 1.00 89.38 210 PHE A O 1
ATOM 1432 N N . CYS A 1 211 ? -3.131 -2.141 0.274 1.00 88.25 211 CYS A N 1
ATOM 1433 C CA . CYS A 1 211 ? -1.796 -1.739 -0.152 1.00 88.25 211 CYS A CA 1
ATOM 1434 C C . CYS A 1 211 ? -1.638 -0.236 -0.026 1.00 88.25 211 CYS A C 1
ATOM 1436 O O . CYS A 1 211 ? -2.440 0.517 -0.579 1.00 88.25 211 CYS A O 1
ATOM 1438 N N . LEU A 1 212 ? -0.587 0.178 0.671 1.00 85.88 212 LEU A N 1
ATOM 1439 C CA . LEU A 1 212 ? -0.171 1.566 0.721 1.00 85.88 212 LEU A CA 1
ATOM 1440 C C . LEU A 1 212 ? 0.728 1.841 -0.491 1.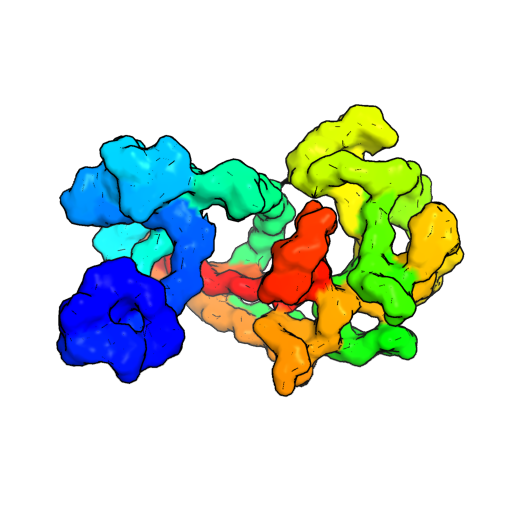00 85.88 212 LEU A C 1
ATOM 1442 O O . LEU A 1 212 ? 1.787 1.216 -0.615 1.00 85.88 212 LEU A O 1
ATOM 1446 N N . PRO A 1 213 ? 0.310 2.718 -1.423 1.00 81.31 213 PRO A N 1
ATOM 1447 C CA . PRO A 1 213 ? 1.183 3.147 -2.505 1.00 81.31 213 PRO A CA 1
ATOM 1448 C C . PRO A 1 213 ? 2.317 4.021 -1.956 1.00 81.31 213 PRO A C 1
ATOM 1450 O O . PRO A 1 213 ? 2.245 4.528 -0.838 1.00 81.31 213 PRO A O 1
ATOM 1453 N N . LEU A 1 214 ? 3.340 4.250 -2.779 1.00 83.62 214 LEU A N 1
ATOM 1454 C CA . LEU A 1 214 ? 4.374 5.233 -2.465 1.00 83.62 214 LEU A CA 1
ATOM 1455 C C . LEU A 1 214 ? 3.789 6.636 -2.340 1.00 83.62 214 LEU A C 1
ATOM 1457 O O . LEU A 1 214 ? 2.953 7.048 -3.149 1.00 83.62 214 LEU A O 1
ATOM 1461 N N . THR A 1 215 ? 4.336 7.401 -1.403 1.00 79.19 215 THR A N 1
ATOM 1462 C CA . THR A 1 215 ? 4.190 8.862 -1.360 1.00 79.19 215 THR A CA 1
ATOM 1463 C C . THR A 1 215 ? 5.185 9.547 -2.296 1.00 79.19 215 THR A C 1
ATOM 1465 O O . THR A 1 215 ? 4.976 10.684 -2.724 1.00 79.19 215 THR A O 1
ATOM 1468 N N . PHE A 1 216 ? 6.259 8.826 -2.640 1.00 79.06 216 PHE A N 1
ATOM 1469 C CA . PHE A 1 216 ? 7.461 9.293 -3.314 1.00 79.06 216 PHE A CA 1
ATOM 1470 C C . PHE A 1 216 ? 8.206 10.413 -2.586 1.00 79.06 216 PHE A C 1
ATOM 1472 O O . PHE A 1 216 ? 8.935 11.200 -3.202 1.00 79.06 216 PHE A O 1
ATOM 1479 N N . ASN A 1 217 ? 8.033 10.473 -1.274 1.00 79.12 217 ASN A N 1
ATOM 1480 C CA . ASN A 1 217 ? 8.939 11.154 -0.377 1.00 79.12 217 ASN A CA 1
ATOM 1481 C C . ASN A 1 217 ? 9.859 10.084 0.215 1.00 79.12 217 ASN A C 1
ATOM 1483 O O . ASN A 1 217 ? 9.406 9.211 0.947 1.00 79.12 217 ASN A O 1
ATOM 1487 N N . THR A 1 218 ? 11.155 10.149 -0.094 1.00 76.31 218 THR A N 1
ATOM 1488 C CA . THR A 1 218 ? 12.111 9.107 0.304 1.00 76.31 218 THR A CA 1
ATOM 1489 C C . THR A 1 218 ? 12.204 8.918 1.814 1.00 76.31 218 THR A C 1
ATOM 1491 O O . THR A 1 218 ? 12.435 7.798 2.258 1.00 76.31 218 THR A O 1
ATOM 1494 N N . LEU A 1 219 ? 12.023 9.975 2.612 1.00 71.81 219 LEU A N 1
ATOM 1495 C CA . LEU A 1 219 ? 12.064 9.880 4.074 1.00 71.81 219 LEU A CA 1
ATOM 1496 C C . LEU A 1 219 ? 10.866 9.098 4.609 1.00 71.81 219 LEU A C 1
ATOM 1498 O O . LEU A 1 219 ? 11.014 8.290 5.514 1.00 71.81 219 LEU A O 1
ATOM 1502 N N . VAL A 1 220 ? 9.699 9.301 4.010 1.00 75.69 220 VAL A N 1
ATOM 1503 C CA . VAL A 1 220 ? 8.448 8.655 4.420 1.00 75.69 220 VAL A CA 1
ATOM 1504 C C . VAL A 1 220 ? 8.409 7.228 3.923 1.00 75.69 220 VAL A C 1
ATOM 1506 O O . VAL A 1 220 ? 8.230 6.304 4.701 1.00 75.69 220 VAL A O 1
ATOM 1509 N N . ASP A 1 221 ? 8.670 7.039 2.633 1.00 78.88 221 ASP A N 1
ATOM 1510 C CA . ASP A 1 221 ? 8.648 5.716 2.028 1.00 78.88 221 ASP A CA 1
ATOM 1511 C C . ASP A 1 221 ? 9.706 4.799 2.664 1.00 78.88 221 ASP A C 1
ATOM 1513 O O . ASP A 1 221 ? 9.521 3.589 2.719 1.00 78.88 221 ASP A O 1
ATOM 1517 N N . SER A 1 222 ? 10.804 5.357 3.192 1.00 75.25 222 SER A N 1
ATOM 1518 C CA . SER A 1 222 ? 11.778 4.577 3.963 1.00 75.25 222 SER A CA 1
ATOM 1519 C C . SER A 1 222 ? 11.399 4.339 5.420 1.00 75.25 222 SER A C 1
ATOM 1521 O O . SER A 1 222 ? 11.688 3.252 5.917 1.00 75.25 222 SER A O 1
ATOM 1523 N N . ALA A 1 223 ? 10.772 5.307 6.093 1.00 73.62 223 ALA A N 1
ATOM 1524 C CA . ALA A 1 223 ? 10.336 5.163 7.480 1.00 73.62 223 ALA A CA 1
ATOM 1525 C C . ALA A 1 223 ? 9.150 4.195 7.622 1.00 73.62 223 ALA A C 1
ATOM 1527 O O . ALA A 1 223 ? 9.149 3.370 8.532 1.00 73.62 223 ALA A O 1
ATOM 1528 N N . ASP A 1 224 ? 8.191 4.266 6.698 1.00 73.12 224 ASP A N 1
ATOM 1529 C CA . ASP A 1 224 ? 6.948 3.480 6.712 1.00 73.12 224 ASP A CA 1
ATOM 1530 C C . ASP A 1 224 ? 7.001 2.251 5.783 1.00 73.12 224 ASP A C 1
ATOM 1532 O O . ASP A 1 224 ? 6.005 1.560 5.584 1.00 73.12 224 ASP A O 1
ATOM 1536 N N . ASP A 1 225 ? 8.169 1.990 5.196 1.00 80.00 225 ASP A N 1
ATOM 1537 C CA . ASP A 1 225 ? 8.439 0.906 4.252 1.00 80.00 225 ASP A CA 1
ATOM 1538 C C . ASP A 1 225 ? 7.467 0.819 3.055 1.00 80.00 225 ASP A C 1
ATOM 1540 O O . ASP A 1 225 ? 6.908 -0.229 2.726 1.00 80.00 225 ASP A O 1
ATOM 1544 N N . LEU A 1 226 ? 7.262 1.950 2.376 1.00 85.75 226 LEU A N 1
ATOM 1545 C CA . LEU A 1 226 ? 6.316 2.078 1.268 1.00 85.75 226 LEU A CA 1
ATOM 1546 C C . LEU A 1 226 ? 6.984 1.863 -0.103 1.00 85.75 226 LEU A C 1
ATOM 1548 O O . LEU A 1 226 ? 8.032 2.440 -0.383 1.00 85.75 226 LEU A O 1
ATOM 1552 N N . PRO A 1 227 ? 6.362 1.100 -1.019 1.00 88.88 227 PRO A N 1
ATOM 1553 C CA . PRO A 1 227 ? 5.033 0.526 -0.895 1.00 88.88 227 PRO A CA 1
ATOM 1554 C C . PRO A 1 227 ? 5.060 -0.771 -0.083 1.00 88.88 227 PRO A C 1
ATOM 1556 O O . PRO A 1 227 ? 5.974 -1.587 -0.222 1.00 88.88 227 PRO A O 1
ATOM 1559 N N . GLY A 1 228 ? 3.998 -0.981 0.690 1.00 88.69 228 GLY A N 1
ATOM 1560 C CA . GLY A 1 228 ? 3.871 -2.118 1.590 1.00 88.69 228 GLY A CA 1
ATOM 1561 C C . GLY A 1 228 ? 2.414 -2.413 1.957 1.00 88.69 228 GLY A C 1
ATOM 1562 O O . GLY A 1 228 ? 1.510 -1.620 1.655 1.00 88.69 228 GLY A O 1
ATOM 1563 N N . PRO A 1 229 ? 2.145 -3.582 2.556 1.00 88.62 229 PRO A N 1
ATOM 1564 C CA . PRO A 1 229 ? 0.818 -3.906 3.050 1.00 88.62 229 PRO A CA 1
ATOM 1565 C C . PRO A 1 229 ? 0.473 -3.087 4.297 1.00 88.62 229 PRO A C 1
ATOM 1567 O O . PRO A 1 229 ? 1.288 -2.927 5.200 1.00 88.62 229 PRO A O 1
ATOM 1570 N N . GLY A 1 230 ? -0.773 -2.627 4.356 1.00 86.25 230 GLY A N 1
ATOM 1571 C CA . GLY A 1 230 ? -1.394 -2.074 5.552 1.00 86.25 230 GLY A CA 1
ATOM 1572 C C . GLY A 1 230 ? -2.549 -2.959 6.010 1.00 86.25 230 GLY A C 1
ATOM 1573 O O . GLY A 1 230 ? -3.171 -3.661 5.207 1.00 86.25 230 GLY A O 1
ATOM 1574 N N . ALA A 1 231 ? -2.843 -2.917 7.303 1.00 86.69 231 ALA A N 1
ATOM 1575 C CA . ALA A 1 231 ? -4.018 -3.551 7.874 1.00 86.69 231 ALA A CA 1
ATOM 1576 C C . ALA A 1 231 ? -4.666 -2.618 8.896 1.00 86.69 231 ALA A C 1
ATOM 1578 O O . ALA A 1 231 ? -4.000 -1.776 9.500 1.00 86.69 231 ALA A O 1
ATOM 1579 N N . VAL A 1 232 ? -5.984 -2.724 9.034 1.00 83.94 232 VAL A N 1
ATOM 1580 C CA . VAL A 1 232 ? -6.759 -1.908 9.965 1.00 83.94 232 VAL A CA 1
ATOM 1581 C C . VAL A 1 232 ? -7.876 -2.737 10.581 1.00 83.94 232 VAL A C 1
ATOM 1583 O O . VAL A 1 232 ? -8.546 -3.496 9.882 1.00 83.94 232 VAL A O 1
ATOM 1586 N N . ALA A 1 233 ? -8.108 -2.511 11.873 1.00 83.44 233 ALA A N 1
ATOM 1587 C CA . ALA A 1 233 ? -9.267 -2.986 12.613 1.00 83.44 233 ALA A CA 1
ATOM 1588 C C . ALA A 1 233 ? -9.979 -1.782 13.245 1.00 83.44 233 ALA A C 1
ATOM 1590 O O . ALA A 1 233 ? -9.424 -1.082 14.093 1.00 83.44 233 ALA A O 1
ATOM 1591 N N . VAL A 1 234 ? -11.211 -1.524 12.813 1.00 82.69 234 VAL A N 1
ATOM 1592 C CA . VAL A 1 234 ? -12.013 -0.370 13.221 1.00 82.69 234 VAL A CA 1
ATOM 1593 C C . VAL A 1 234 ? -13.176 -0.838 14.097 1.00 82.69 234 VAL A C 1
ATOM 1595 O O . VAL A 1 234 ? -14.081 -1.517 13.602 1.00 82.69 234 VAL A O 1
ATOM 1598 N N . PRO A 1 235 ? -13.207 -0.471 15.389 1.00 82.12 235 PRO A N 1
ATOM 1599 C CA . PRO A 1 235 ? -14.384 -0.684 16.218 1.00 82.12 235 PRO A CA 1
ATOM 1600 C C . PRO A 1 235 ? -15.493 0.299 15.820 1.00 82.12 235 PRO A C 1
ATOM 1602 O O . PRO A 1 235 ? -15.268 1.505 15.729 1.00 82.12 235 PRO A O 1
ATOM 1605 N N . VAL A 1 236 ? -16.710 -0.206 15.617 1.00 79.94 236 VAL A N 1
ATOM 1606 C CA . VAL A 1 236 ? -17.881 0.584 15.210 1.00 79.94 236 VAL A CA 1
ATOM 1607 C C . VAL A 1 236 ? -19.108 0.270 16.070 1.00 79.94 236 VAL A C 1
ATOM 1609 O O . VAL A 1 236 ? -19.153 -0.723 16.798 1.00 79.94 236 VAL A O 1
ATOM 1612 N N . GLN A 1 237 ? -20.120 1.136 15.988 1.00 84.12 237 GLN A N 1
ATOM 1613 C CA . GLN A 1 237 ? -21.460 0.906 16.531 1.00 84.12 237 GLN A CA 1
ATOM 1614 C C . GLN A 1 237 ? -22.456 0.886 15.374 1.00 84.12 237 GLN A C 1
ATOM 1616 O O . GLN A 1 237 ? -22.519 1.841 14.602 1.00 84.12 237 GLN A O 1
ATOM 1621 N N . VAL A 1 238 ? -23.235 -0.186 15.256 1.00 83.12 238 VAL A N 1
ATOM 1622 C CA . VAL A 1 238 ? -24.237 -0.352 14.198 1.00 83.12 238 VAL A CA 1
ATOM 1623 C C . VAL A 1 238 ? -25.630 -0.234 14.802 1.00 83.12 238 VAL A C 1
ATOM 1625 O O . VAL A 1 238 ? -25.940 -0.896 15.793 1.00 83.12 238 VAL A O 1
ATOM 1628 N N . GLN A 1 239 ? -26.477 0.604 14.210 1.00 86.94 239 GLN A N 1
ATOM 1629 C CA . GLN A 1 239 ? -27.852 0.827 14.648 1.00 86.94 239 GLN A CA 1
ATOM 1630 C C . GLN A 1 239 ? -28.777 0.890 13.433 1.00 86.94 239 GLN A C 1
ATOM 1632 O O . GLN A 1 239 ? -28.451 1.535 12.439 1.00 86.94 239 GLN A O 1
ATOM 1637 N N . LEU A 1 240 ? -29.942 0.245 13.531 1.00 82.00 240 LEU A N 1
ATOM 1638 C CA . LEU A 1 240 ? -31.006 0.408 12.548 1.00 82.00 240 LEU A CA 1
ATOM 1639 C C . LEU A 1 240 ? -31.833 1.642 12.926 1.00 82.00 240 LEU A C 1
ATOM 1641 O O . LEU A 1 240 ? -32.471 1.662 13.983 1.00 82.00 240 LEU A O 1
ATOM 1645 N N . GLN A 1 241 ? -31.774 2.676 12.089 1.00 83.25 241 GLN A N 1
ATOM 1646 C CA . GLN A 1 241 ? -32.552 3.897 12.290 1.00 83.25 241 GLN A CA 1
ATOM 1647 C C . GLN A 1 241 ? -34.031 3.663 11.930 1.00 83.25 241 GLN A C 1
ATOM 1649 O O . GLN A 1 241 ? -34.304 2.846 11.046 1.00 83.25 241 GLN A O 1
ATOM 1654 N N . PRO A 1 242 ? -34.963 4.309 12.654 1.00 71.81 242 PRO A N 1
ATOM 1655 C CA . PRO A 1 242 ? -36.398 4.209 12.398 1.00 71.81 242 PRO A CA 1
ATOM 1656 C C . PRO A 1 242 ? -36.828 4.866 11.083 1.00 71.81 242 PRO A C 1
ATOM 1658 O O . PRO A 1 242 ? -36.156 5.829 10.645 1.00 71.81 242 PRO A O 1
#

Secondary structure (DSSP, 8-state):
-EEESTTTTS--SSGGGGTTEEE------S--EETTTTEESSSTTBTSB---S-SS-BTTBPPPPTTSPPPGGG-----------BSSEEEEE-EEETTEEEESS-EEEETTTTEE-EEETT-TTSPB--PPTTSB-GGGTT-BEEE-B-SSGGGGTTTTTTT---EEE-SSSSSS-SSS---EEEEE-B------BTPPPEEEEEEEEEEE-----HHHHHHTTSSEEEEEEEEEEE-B--

Foldseek 3Di:
DWDDAPQHPDADDAQVVRHGTGHDNPPLLFWFQDPVQCATCDAPRGRHHHDQPDPDDDVNDGHHGPSGGHHPVSHLDDQPFDFPWDQFKDKFFAQQAPLAGQFRFKFQAQSVPLDFFKFFQLALPGDGDDDFAPFQGVVNVRGGTFTRADDYLVSNCSVCPPPHSSGIGFRAAAADDNPDHHRMDMDGKHDFPDADEVDFWGKIKIKGKGWRADSPPCVCCVVRVPRHIDMDIDIDTDHHYD

Sequence (242 aa):
MCVGGSNAGLGCTTDADCQGGTCRTLIQPCPICNAATSACDGGPNEGLTCTPVVKKPLNGDLPTSHDCPPPPANNLGALPIAFVLDSGTISKTAVDMTDQSNVFCAFCKNKTLDTFARRCGGLASGAACACAVGVPCPGCSGAPCLPVSCTSNADCSTLTTPGNFTSCGQRTSGAFTSLDTARTIVETGSPAGALTSGGLGRPATLVSIFCLPLTFNTLVDSADDLPGPGAVAVPVQVQLQP

Radius of gyration: 21.39 Å; chains: 1; bounding box: 56×41×59 Å

pLDDT: mean 77.92, std 14.48, range [39.88, 96.0]